Protein AF-A0A417Z1G7-F1 (afdb_monomer_lite)

Structure (mmCIF, N/CA/C/O backbone):
data_AF-A0A417Z1G7-F1
#
_entry.id   AF-A0A417Z1G7-F1
#
loop_
_atom_site.group_PDB
_atom_site.id
_atom_site.type_symbol
_atom_site.label_atom_id
_atom_site.label_alt_id
_atom_site.label_comp_id
_atom_site.label_asym_id
_atom_site.label_entity_id
_atom_site.label_seq_id
_atom_site.pdbx_PDB_ins_code
_atom_site.Cartn_x
_atom_site.Cartn_y
_atom_site.Cartn_z
_atom_site.occupancy
_atom_site.B_iso_or_equiv
_atom_site.auth_seq_id
_atom_site.auth_comp_id
_atom_site.auth_asym_id
_atom_site.auth_atom_id
_atom_site.pdbx_PDB_model_num
ATOM 1 N N . MET A 1 1 ? -14.493 1.143 36.532 1.00 61.00 1 MET A N 1
ATOM 2 C CA . MET A 1 1 ? -15.536 1.863 35.786 1.00 61.00 1 MET A CA 1
ATOM 3 C C . MET A 1 1 ? -16.622 2.374 36.731 1.00 61.00 1 MET A C 1
ATOM 5 O O . MET A 1 1 ? -17.738 1.876 36.711 1.00 61.00 1 MET A O 1
ATOM 9 N N . GLU A 1 2 ? -16.304 3.362 37.573 1.00 64.94 2 GLU A N 1
ATOM 10 C CA . GLU A 1 2 ? -17.323 4.104 38.335 1.00 64.94 2 GLU A CA 1
ATOM 11 C C . GLU A 1 2 ? -17.586 5.444 37.642 1.00 64.94 2 GLU A C 1
ATOM 13 O O . GLU A 1 2 ? -16.762 6.357 37.679 1.00 64.94 2 GLU A O 1
ATOM 18 N N . TYR A 1 3 ? -18.725 5.534 36.960 1.00 77.19 3 TYR A N 1
ATOM 19 C CA . TYR A 1 3 ? -19.221 6.776 36.376 1.00 77.19 3 TYR A CA 1
ATOM 20 C C . TYR A 1 3 ? -19.732 7.712 37.486 1.00 77.19 3 TYR A C 1
ATOM 22 O O . TYR A 1 3 ? -20.352 7.255 38.446 1.00 77.19 3 TYR A O 1
ATOM 30 N N . GLY A 1 4 ? -19.486 9.022 37.372 1.00 73.69 4 GLY A N 1
ATOM 31 C CA . GLY A 1 4 ? -20.009 10.037 38.298 1.00 73.69 4 GLY A CA 1
ATOM 32 C C . GLY A 1 4 ? -19.107 10.406 39.485 1.00 73.69 4 GLY A C 1
ATOM 33 O O . GLY A 1 4 ? -19.326 11.453 40.090 1.00 73.69 4 GLY A O 1
ATOM 34 N N . THR A 1 5 ? -18.071 9.620 39.803 1.00 79.69 5 THR A N 1
ATOM 35 C CA . THR A 1 5 ? -17.061 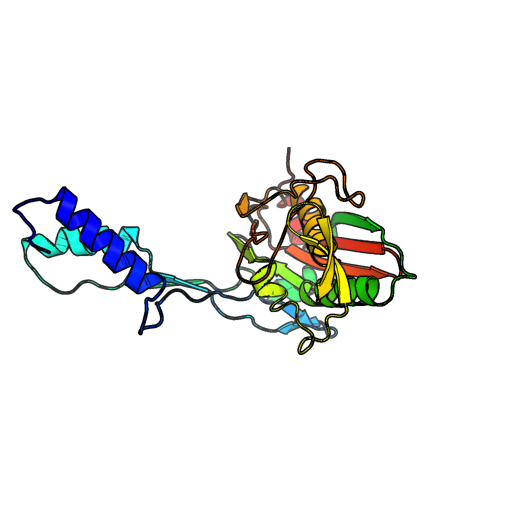9.963 40.831 1.00 79.69 5 THR A CA 1
ATOM 36 C C . THR A 1 5 ? -15.831 10.647 40.237 1.00 79.69 5 THR A C 1
ATOM 38 O O . THR A 1 5 ? -15.340 11.630 40.790 1.00 79.69 5 THR A O 1
ATOM 41 N N . ASN A 1 6 ? -15.341 10.162 39.093 1.00 87.06 6 ASN A N 1
ATOM 42 C CA . ASN A 1 6 ? -14.251 10.780 38.339 1.00 87.06 6 ASN A CA 1
ATOM 43 C C . ASN A 1 6 ? -14.435 10.531 36.834 1.00 87.06 6 ASN A C 1
ATOM 45 O O . ASN A 1 6 ? -13.943 9.544 36.285 1.00 87.06 6 ASN A O 1
ATOM 49 N N . ASN A 1 7 ? -15.148 11.439 36.167 1.00 86.81 7 ASN A N 1
ATOM 50 C CA . ASN A 1 7 ? -15.537 11.266 34.766 1.00 86.81 7 ASN A CA 1
ATOM 51 C C . ASN A 1 7 ? -14.344 11.250 33.797 1.00 86.81 7 ASN A C 1
ATOM 53 O O . ASN A 1 7 ? -14.401 10.546 32.795 1.00 86.81 7 ASN A O 1
ATOM 57 N N . GLU A 1 8 ? -13.252 11.960 34.098 1.00 89.44 8 GLU A N 1
ATOM 58 C CA . GLU A 1 8 ? -12.040 11.918 33.266 1.00 89.44 8 GLU A CA 1
ATOM 59 C C . GLU A 1 8 ? -11.357 10.549 33.329 1.00 89.44 8 GLU A C 1
ATOM 61 O O . GLU A 1 8 ? -10.941 10.003 32.307 1.00 89.44 8 GLU A O 1
ATOM 66 N N . GLN A 1 9 ? -11.237 9.982 34.533 1.00 91.56 9 GLN A N 1
ATOM 67 C CA . GLN A 1 9 ? -10.667 8.648 34.709 1.00 91.56 9 GLN A CA 1
ATOM 68 C C . GLN A 1 9 ? -11.567 7.582 34.081 1.00 91.56 9 GLN A C 1
ATOM 70 O O . GLN A 1 9 ? -11.069 6.681 33.410 1.00 91.56 9 GLN A O 1
ATOM 75 N N . TYR A 1 10 ? -12.883 7.712 34.253 1.00 92.56 10 TYR A N 1
ATOM 76 C CA . TYR A 1 10 ? -13.861 6.828 33.633 1.00 92.56 10 TYR A CA 1
ATOM 77 C C . TYR A 1 10 ? -13.750 6.848 32.104 1.00 92.56 10 TYR A C 1
ATOM 79 O O . TYR A 1 10 ? -13.622 5.791 31.493 1.00 92.56 10 TYR A O 1
ATOM 87 N N . GLN A 1 11 ? -13.698 8.031 31.484 1.00 93.38 11 GLN A N 1
ATOM 88 C CA . GLN A 1 11 ? -13.550 8.147 30.033 1.00 93.38 11 GLN A CA 1
ATOM 89 C C . GLN A 1 11 ? -12.273 7.459 29.530 1.00 93.38 11 GLN A C 1
ATOM 91 O O . GLN A 1 11 ? -12.340 6.710 28.562 1.00 93.38 11 GLN A O 1
ATOM 96 N N . LYS A 1 12 ? -11.133 7.629 30.213 1.00 94.31 12 LYS A N 1
ATOM 97 C CA . LYS A 1 12 ? -9.880 6.936 29.853 1.00 94.31 12 LYS A CA 1
ATOM 98 C C . LYS A 1 12 ? -10.000 5.413 29.932 1.00 94.31 12 LYS A C 1
ATOM 100 O O . LYS A 1 12 ? -9.399 4.705 29.126 1.00 94.31 12 LYS A O 1
ATOM 105 N N . GLU A 1 13 ? -10.755 4.897 30.902 1.00 94.56 13 GLU A N 1
ATOM 106 C CA . GLU A 1 13 ? -11.051 3.463 30.991 1.00 94.56 13 GLU A CA 1
ATOM 107 C C . GLU A 1 13 ? -11.899 2.997 29.798 1.00 94.56 13 GLU A C 1
ATOM 109 O O . GLU A 1 13 ? -11.585 1.959 29.213 1.00 94.56 13 GLU A O 1
ATOM 114 N N . ILE A 1 14 ? -12.907 3.779 29.391 1.00 95.12 14 ILE A N 1
ATOM 115 C CA . ILE A 1 14 ? -13.738 3.486 28.211 1.00 95.12 14 ILE A CA 1
ATOM 116 C C . ILE A 1 14 ? -12.928 3.568 26.916 1.00 95.12 14 ILE A C 1
ATOM 118 O O . ILE A 1 14 ? -13.063 2.691 26.072 1.00 95.12 14 ILE A O 1
ATOM 122 N N . GLU A 1 15 ? -12.054 4.561 26.760 1.00 96.25 15 GLU A N 1
ATOM 123 C CA . GLU A 1 15 ? -11.158 4.685 25.601 1.00 96.25 15 GLU A CA 1
ATOM 124 C C . GLU A 1 15 ? -10.233 3.471 25.482 1.00 96.25 15 GLU A C 1
ATOM 126 O O . GLU A 1 15 ? -10.091 2.891 24.405 1.00 96.25 15 GLU A O 1
ATOM 131 N N . LYS A 1 16 ? -9.645 3.030 26.601 1.00 94.94 16 LYS A N 1
ATOM 132 C CA . LYS A 1 16 ? -8.817 1.822 26.622 1.00 94.94 16 LYS A CA 1
ATOM 133 C C . LYS A 1 16 ? -9.631 0.586 26.234 1.00 94.94 16 LYS A C 1
ATOM 135 O O . LYS A 1 16 ? -9.186 -0.197 25.399 1.00 94.94 16 LYS A O 1
ATOM 140 N N . TRP A 1 17 ? -10.815 0.422 26.818 1.00 94.88 17 TRP A N 1
ATOM 141 C CA . TRP A 1 17 ? -11.709 -0.691 26.507 1.00 94.88 17 TRP A CA 1
ATOM 142 C C . TRP A 1 17 ? -12.153 -0.688 25.036 1.00 94.88 17 TRP A C 1
ATOM 144 O O . TRP A 1 17 ? -12.102 -1.730 24.388 1.00 94.88 17 TRP A O 1
ATOM 154 N N . ALA A 1 18 ? -12.511 0.471 24.479 1.00 95.75 18 ALA A N 1
ATOM 155 C CA . ALA A 1 18 ? -12.873 0.621 23.072 1.00 95.75 18 ALA A CA 1
ATOM 156 C C . ALA A 1 18 ? -11.699 0.251 22.153 1.00 95.75 18 ALA A C 1
ATOM 158 O O . ALA A 1 18 ? -11.891 -0.489 21.190 1.00 95.75 18 ALA A O 1
ATOM 159 N N . SER A 1 19 ? -10.476 0.676 22.492 1.00 94.94 19 SER A N 1
ATOM 160 C CA . SER A 1 19 ? -9.270 0.280 21.759 1.00 94.94 19 SER A CA 1
ATOM 161 C C . SER A 1 19 ? -9.011 -1.226 21.823 1.00 94.94 19 SER A C 1
ATOM 163 O O . SER A 1 19 ? -8.556 -1.795 20.831 1.00 94.94 19 SER A O 1
ATOM 165 N N . GLU A 1 20 ? -9.235 -1.875 22.967 1.00 94.44 20 GLU A N 1
ATOM 166 C CA . GLU A 1 20 ? -9.092 -3.330 23.106 1.00 94.44 20 GLU A CA 1
ATOM 167 C C . GLU A 1 20 ? -10.180 -4.072 22.314 1.00 94.44 20 GLU A C 1
ATOM 169 O O . GLU A 1 20 ? -9.896 -5.091 21.691 1.00 94.44 20 GLU A O 1
ATOM 174 N N . LEU A 1 21 ? -11.405 -3.539 22.263 1.00 94.75 21 LEU A N 1
ATOM 175 C CA . LEU A 1 21 ? -12.500 -4.100 21.471 1.00 94.75 21 LEU A CA 1
ATOM 176 C C . LEU A 1 21 ? -12.240 -3.957 19.962 1.00 94.75 21 LEU A C 1
ATOM 178 O O . LEU A 1 21 ? -12.483 -4.888 19.195 1.00 94.75 21 LEU A O 1
ATOM 182 N N . ALA A 1 22 ? -11.704 -2.813 19.533 1.00 94.31 22 ALA A N 1
ATOM 183 C CA . ALA A 1 22 ? -11.339 -2.565 18.143 1.00 94.31 22 ALA A CA 1
ATOM 184 C C . ALA A 1 22 ? -10.174 -3.462 17.709 1.00 94.31 22 ALA A C 1
ATOM 186 O O . ALA A 1 22 ? -10.285 -4.196 16.733 1.00 94.31 22 ALA A O 1
ATOM 187 N N . ARG A 1 23 ? -9.063 -3.459 18.456 1.00 92.69 23 ARG A N 1
ATOM 188 C CA . ARG A 1 23 ? -7.783 -4.046 18.011 1.00 92.69 23 ARG A CA 1
ATOM 189 C C . ARG A 1 23 ? -7.540 -5.467 18.515 1.00 92.69 23 ARG A C 1
ATOM 191 O O . ARG A 1 23 ? -6.673 -6.161 17.986 1.00 92.69 23 ARG A O 1
ATOM 198 N N . GLY A 1 24 ? -8.311 -5.905 19.501 1.00 90.88 24 GLY A N 1
ATOM 199 C CA . GLY A 1 24 ? -8.110 -7.158 20.213 1.00 90.88 24 GLY A CA 1
ATOM 200 C C . GLY A 1 24 ? -7.120 -7.019 21.365 1.00 90.88 24 GLY A C 1
ATOM 201 O O . GLY A 1 24 ? -6.411 -6.020 21.508 1.00 90.88 24 GLY A O 1
ATOM 202 N N . ASN A 1 25 ? -7.074 -8.056 22.192 1.00 89.12 25 ASN A N 1
ATOM 203 C CA . ASN A 1 25 ? -6.161 -8.186 23.323 1.00 89.12 25 ASN A CA 1
ATOM 204 C C . ASN A 1 25 ? -5.725 -9.653 23.496 1.00 89.12 25 ASN A C 1
ATOM 206 O O . ASN A 1 25 ? -6.044 -10.515 22.670 1.00 89.12 25 ASN A O 1
ATOM 210 N N . ASP A 1 26 ? -4.975 -9.936 24.564 1.00 78.56 26 ASP A N 1
ATOM 211 C CA . ASP A 1 26 ? -4.500 -11.281 24.896 1.00 78.56 26 ASP A CA 1
ATOM 212 C C . ASP A 1 26 ? -5.679 -12.214 25.233 1.00 78.56 26 ASP A C 1
ATOM 214 O O . ASP A 1 26 ? -6.056 -12.395 26.390 1.00 78.56 26 ASP A O 1
ATOM 218 N N . GLY A 1 27 ? -6.273 -12.816 24.202 1.00 80.25 27 GLY A N 1
ATOM 219 C CA . GLY A 1 27 ? -7.328 -13.822 24.329 1.00 80.25 27 GLY A CA 1
ATOM 220 C C . GLY A 1 27 ? -8.559 -13.585 23.459 1.00 80.25 27 GLY A C 1
ATOM 221 O O . GLY A 1 27 ? -9.344 -14.521 23.297 1.00 80.25 27 GLY A O 1
ATOM 222 N N . GLN A 1 28 ? -8.730 -12.396 22.870 1.00 85.75 28 GLN A N 1
ATOM 223 C CA . GLN A 1 28 ? -9.851 -12.112 21.970 1.00 85.75 28 GLN A CA 1
ATOM 224 C C . GLN A 1 28 ? -9.426 -11.277 20.754 1.00 85.75 28 GLN A C 1
ATOM 226 O O . GLN A 1 28 ? -8.757 -10.253 20.914 1.00 85.75 28 GLN A O 1
ATOM 231 N N . PRO A 1 29 ? -9.813 -11.689 19.530 1.00 89.62 29 PRO A N 1
ATOM 232 C CA . PRO A 1 29 ? -9.619 -10.861 18.350 1.00 89.62 29 PRO A CA 1
ATOM 233 C C . PRO A 1 29 ? -10.504 -9.614 18.433 1.00 89.62 29 PRO A C 1
ATOM 235 O O . PRO A 1 29 ? -11.633 -9.676 18.919 1.00 89.62 29 PRO A O 1
ATOM 238 N N . GLY A 1 30 ? -9.987 -8.496 17.931 1.00 92.94 30 GLY A N 1
ATOM 239 C CA . GLY A 1 30 ? -10.758 -7.266 17.797 1.00 92.94 30 GLY A CA 1
ATOM 240 C C . GLY A 1 30 ? -11.700 -7.280 16.595 1.00 92.94 30 GLY A C 1
ATOM 241 O O . GLY A 1 30 ? -11.641 -8.173 15.743 1.00 92.94 30 GLY A O 1
ATOM 242 N N . TYR A 1 31 ? -12.557 -6.264 16.519 1.00 94.00 31 TYR A N 1
ATOM 243 C CA . TYR A 1 31 ? -13.440 -6.034 15.370 1.00 94.00 31 TYR A CA 1
ATOM 244 C C . TYR A 1 31 ? -12.704 -5.522 14.131 1.00 94.00 31 TYR A C 1
ATOM 246 O O . TYR A 1 31 ? -13.164 -5.771 13.014 1.00 94.00 31 TYR A O 1
ATOM 254 N N . ASP A 1 32 ? -11.580 -4.827 14.306 1.00 93.25 32 ASP A N 1
ATOM 255 C CA . ASP A 1 32 ? -10.821 -4.264 13.201 1.00 93.25 32 ASP A CA 1
ATOM 256 C C . ASP A 1 32 ? -10.253 -5.379 12.325 1.00 93.25 32 ASP A C 1
ATOM 258 O O . ASP A 1 32 ? -9.447 -6.213 12.746 1.00 93.25 32 ASP A O 1
ATOM 262 N N . GLN A 1 33 ? -10.635 -5.357 11.054 1.00 90.81 33 GLN A N 1
ATOM 263 C CA . GLN A 1 33 ? -10.104 -6.254 10.043 1.00 90.81 33 GLN A CA 1
ATOM 264 C C . GLN A 1 33 ? -9.473 -5.438 8.930 1.00 90.81 33 GLN A C 1
ATOM 266 O O . GLN A 1 33 ? -10.100 -4.576 8.304 1.00 90.81 33 GLN A O 1
ATOM 271 N N . ARG A 1 34 ? -8.207 -5.748 8.644 1.00 86.06 34 ARG A N 1
ATOM 272 C CA . ARG A 1 34 ? -7.525 -5.202 7.474 1.00 86.06 34 ARG A CA 1
ATOM 273 C C . ARG A 1 34 ? -8.210 -5.732 6.217 1.00 86.06 34 ARG A C 1
ATOM 275 O O . ARG A 1 34 ? -8.238 -6.941 5.989 1.00 86.06 34 ARG A O 1
ATOM 282 N N . GLY A 1 35 ? -8.730 -4.817 5.408 1.00 89.69 35 GLY A N 1
ATOM 283 C CA . GLY A 1 35 ? -9.225 -5.134 4.075 1.00 89.69 35 GLY A CA 1
ATOM 284 C C . GLY A 1 35 ? -8.085 -5.289 3.072 1.00 89.69 35 GLY A C 1
ATOM 285 O O . GLY A 1 35 ? -6.966 -4.837 3.306 1.00 89.69 35 GLY A O 1
ATOM 286 N N . SER A 1 36 ? -8.377 -5.897 1.930 1.00 94.19 36 SER A N 1
ATOM 287 C CA . SER A 1 36 ? -7.503 -5.888 0.758 1.00 94.19 36 SER A CA 1
ATOM 288 C C . SER A 1 36 ? -8.270 -5.299 -0.415 1.00 94.19 36 SER A C 1
ATOM 290 O O . SER A 1 36 ? -9.464 -5.548 -0.548 1.00 94.19 36 SER A O 1
ATOM 292 N N . LEU A 1 37 ? -7.595 -4.532 -1.265 1.00 97.50 37 LEU A N 1
ATOM 293 C CA . LEU A 1 37 ? -8.236 -3.894 -2.410 1.00 97.50 37 LEU A CA 1
ATOM 294 C C . LEU A 1 37 ? -8.490 -4.884 -3.553 1.00 97.50 37 LEU A C 1
ATOM 296 O O . LEU A 1 37 ? -7.799 -5.902 -3.677 1.00 97.50 37 LEU A O 1
ATOM 300 N N . ASP A 1 38 ? -9.467 -4.555 -4.392 1.00 98.12 38 ASP A N 1
ATOM 301 C CA . ASP A 1 38 ? -9.760 -5.277 -5.626 1.00 98.12 38 ASP A CA 1
ATOM 302 C C . ASP A 1 38 ? -8.588 -5.196 -6.616 1.00 98.12 38 ASP A C 1
ATOM 304 O O . ASP A 1 38 ? -7.803 -4.241 -6.644 1.00 98.12 38 ASP A O 1
ATOM 308 N N . ARG A 1 39 ? -8.461 -6.219 -7.463 1.00 97.19 39 ARG A N 1
ATOM 309 C CA . ARG A 1 39 ? -7.388 -6.321 -8.460 1.00 97.19 39 ARG A CA 1
ATOM 310 C C . ARG A 1 39 ? -7.914 -6.773 -9.809 1.00 97.19 39 ARG A C 1
ATOM 312 O O . ARG A 1 39 ? -8.988 -7.355 -9.894 1.00 97.19 39 ARG A O 1
ATOM 319 N N . ILE A 1 40 ? -7.122 -6.563 -10.854 1.00 96.81 40 ILE A N 1
ATOM 320 C CA . ILE A 1 40 ? -7.420 -7.048 -12.206 1.00 96.81 40 ILE A CA 1
ATOM 321 C C . ILE A 1 40 ? -6.454 -8.179 -12.569 1.00 96.81 40 ILE A C 1
ATOM 323 O O . ILE A 1 40 ? -5.230 -8.007 -12.544 1.00 96.81 40 ILE A O 1
ATOM 327 N N . ASP A 1 41 ? -6.999 -9.344 -12.914 1.00 94.25 41 ASP A N 1
ATOM 328 C CA . ASP A 1 41 ? -6.212 -10.490 -13.366 1.00 94.25 41 ASP A CA 1
ATOM 329 C C . ASP A 1 41 ? -5.636 -10.283 -14.785 1.00 94.25 41 ASP A C 1
ATOM 331 O O . ASP A 1 41 ? -5.886 -9.285 -15.463 1.00 94.25 41 ASP A O 1
ATOM 335 N N . ALA A 1 42 ? -4.841 -11.239 -15.271 1.00 89.62 42 ALA A N 1
ATOM 336 C CA . ALA A 1 42 ? -4.235 -11.150 -16.604 1.00 89.62 42 ALA A CA 1
ATOM 337 C C . ALA A 1 42 ? -5.251 -11.175 -17.767 1.00 89.62 42 ALA A C 1
ATOM 339 O O . ALA A 1 42 ? -4.897 -10.818 -18.889 1.00 89.62 42 ALA A O 1
ATOM 340 N N . LYS A 1 43 ? -6.490 -11.614 -17.518 1.00 90.31 43 LYS A N 1
ATOM 341 C CA . LYS A 1 43 ? -7.587 -11.685 -18.492 1.00 90.31 43 LYS A CA 1
ATOM 342 C C . LYS A 1 43 ? -8.514 -10.466 -18.417 1.00 90.31 43 LYS A C 1
ATOM 344 O O . LYS A 1 43 ? -9.426 -10.373 -19.230 1.00 90.31 43 LYS A O 1
ATOM 349 N N . GLY A 1 44 ? -8.280 -9.545 -17.481 1.00 90.50 44 GLY A N 1
ATOM 350 C CA . GLY A 1 44 ? -9.128 -8.376 -17.263 1.00 90.50 44 GLY A CA 1
ATOM 351 C C . GLY A 1 44 ? -10.275 -8.600 -16.273 1.00 90.50 44 GLY A C 1
ATOM 352 O O . GLY A 1 44 ? -11.101 -7.706 -16.117 1.00 90.50 44 GLY A O 1
ATOM 353 N N . ASN A 1 45 ? -10.347 -9.752 -15.598 1.00 94.75 45 ASN A N 1
ATOM 354 C CA . ASN A 1 45 ? -11.392 -10.008 -14.607 1.00 94.75 45 ASN A CA 1
ATOM 355 C C . ASN A 1 45 ? -11.054 -9.347 -13.270 1.00 94.75 45 ASN A C 1
ATOM 357 O O . ASN A 1 45 ? -9.895 -9.339 -12.843 1.00 94.75 45 ASN A O 1
ATOM 361 N N . ILE A 1 46 ? -12.087 -8.870 -12.577 1.00 96.81 46 ILE A N 1
ATOM 362 C CA . ILE A 1 46 ? -11.967 -8.353 -11.215 1.00 96.81 46 ILE A CA 1
ATOM 363 C C . ILE A 1 46 ? -11.784 -9.530 -10.250 1.00 96.81 46 ILE A C 1
ATOM 365 O O . ILE A 1 46 ? -12.633 -10.416 -10.154 1.00 96.81 46 ILE A O 1
ATOM 369 N N . ILE A 1 47 ? -10.688 -9.509 -9.500 1.00 96.56 47 ILE A N 1
ATOM 370 C CA . ILE A 1 47 ? -10.472 -10.331 -8.313 1.00 96.56 47 ILE A CA 1
ATOM 371 C C . ILE A 1 47 ? -10.869 -9.478 -7.112 1.00 96.56 47 ILE A C 1
ATOM 373 O O . ILE A 1 47 ? -10.201 -8.485 -6.812 1.00 96.56 47 ILE A O 1
ATOM 377 N N . LYS A 1 48 ? -11.953 -9.870 -6.437 1.00 96.50 48 LYS A N 1
ATOM 378 C CA . LYS A 1 48 ? -12.438 -9.168 -5.249 1.00 96.50 48 LYS A CA 1
ATOM 379 C C . LYS A 1 48 ? -11.470 -9.312 -4.080 1.00 96.50 48 LYS A C 1
ATOM 381 O O . LYS A 1 48 ? -10.988 -10.408 -3.784 1.00 96.50 48 LYS A O 1
ATOM 386 N N . GLY A 1 49 ? -11.191 -8.187 -3.438 1.00 94.88 49 GLY A N 1
ATOM 387 C CA . GLY A 1 49 ? -10.470 -8.126 -2.184 1.00 94.88 49 GLY A CA 1
ATOM 388 C C . GLY A 1 49 ? -11.368 -8.431 -0.984 1.00 94.88 49 GLY A C 1
ATOM 389 O O . GLY A 1 49 ? -12.489 -8.923 -1.120 1.00 94.88 49 GLY A O 1
ATOM 390 N N . LYS A 1 50 ? -10.854 -8.165 0.217 1.00 94.56 50 LYS A N 1
ATOM 391 C CA . LYS A 1 50 ? -11.596 -8.293 1.472 1.00 94.56 50 LYS A CA 1
ATOM 392 C C . LYS A 1 50 ? -12.049 -6.912 1.935 1.00 94.56 50 LYS A C 1
ATOM 394 O O . LYS A 1 50 ? -11.210 -6.010 1.963 1.00 94.56 50 LYS A O 1
ATOM 399 N N . PRO A 1 51 ? -13.309 -6.740 2.356 1.00 92.88 51 PRO A N 1
ATOM 400 C CA . PRO A 1 51 ? -13.739 -5.496 2.973 1.00 92.88 51 PRO A CA 1
ATOM 401 C C . PRO A 1 51 ? -12.883 -5.160 4.198 1.00 92.88 51 PRO A C 1
ATOM 403 O O . PRO A 1 51 ? -12.471 -6.047 4.948 1.00 92.88 51 PRO A O 1
ATOM 406 N N . ARG A 1 52 ? -12.610 -3.872 4.402 1.00 92.44 52 ARG A N 1
ATOM 407 C CA . ARG A 1 52 ? -12.029 -3.368 5.648 1.00 92.44 52 ARG A CA 1
ATOM 408 C C . ARG A 1 52 ? -13.152 -3.209 6.664 1.00 92.44 52 ARG A C 1
ATOM 410 O O . ARG A 1 52 ? -14.170 -2.613 6.329 1.00 92.44 52 ARG A O 1
ATOM 417 N N . ILE A 1 53 ? -12.950 -3.699 7.881 1.00 93.44 53 ILE A N 1
ATOM 418 C CA . ILE A 1 53 ? -13.891 -3.525 8.993 1.00 93.44 53 ILE A CA 1
ATOM 419 C C . ILE A 1 53 ? -13.197 -2.681 10.053 1.00 93.44 53 ILE A C 1
ATOM 421 O O . ILE A 1 53 ? -12.054 -2.983 10.389 1.00 93.44 53 ILE A O 1
ATOM 425 N N . ILE A 1 54 ? -13.850 -1.622 10.527 1.00 94.06 54 ILE A N 1
ATOM 426 C CA . ILE A 1 54 ? -13.332 -0.742 11.582 1.00 94.06 54 ILE A CA 1
ATOM 427 C C . ILE A 1 54 ? -14.418 -0.481 12.611 1.00 94.06 54 ILE A C 1
ATOM 429 O O . ILE A 1 54 ? -15.544 -0.142 12.248 1.00 94.06 54 ILE A O 1
ATOM 433 N N . LEU A 1 55 ? -14.065 -0.620 13.884 1.00 95.62 55 LEU A N 1
ATOM 434 C CA . LEU A 1 55 ? -14.854 -0.106 14.993 1.00 95.62 55 LEU A CA 1
ATOM 435 C C . LEU A 1 55 ? -14.432 1.344 15.268 1.00 95.62 55 LEU A C 1
ATOM 437 O O . LEU A 1 55 ? -13.292 1.589 15.658 1.00 95.62 55 LEU A O 1
ATOM 441 N N . GLU A 1 56 ? -15.334 2.309 15.089 1.00 96.50 56 GLU A N 1
ATOM 442 C CA . GLU A 1 56 ? -15.025 3.720 15.356 1.00 96.50 56 GLU A CA 1
ATOM 443 C C . GLU A 1 56 ? -14.974 3.987 16.865 1.00 96.50 56 GLU A C 1
ATOM 445 O O . GLU A 1 56 ? -15.981 4.263 17.522 1.00 96.50 56 GLU A O 1
ATOM 450 N N . GLU A 1 57 ? -13.765 3.890 17.424 1.00 96.31 57 GLU A N 1
ATOM 451 C CA . GLU A 1 57 ? -13.494 3.987 18.862 1.00 96.31 57 GLU A CA 1
ATOM 452 C C . GLU A 1 57 ? -14.079 5.268 19.477 1.00 96.31 57 GLU A C 1
ATOM 454 O O . GLU A 1 57 ? -14.704 5.215 20.533 1.00 96.31 57 GLU A O 1
ATOM 459 N N . ALA A 1 58 ? -13.938 6.416 18.806 1.00 95.50 58 ALA A N 1
ATOM 460 C CA . ALA A 1 58 ? -14.433 7.696 19.315 1.00 95.50 58 ALA A CA 1
ATOM 461 C C . ALA A 1 58 ? -15.971 7.755 19.380 1.00 95.50 58 ALA A C 1
ATOM 463 O O . ALA A 1 58 ? -16.528 8.260 20.358 1.00 95.50 58 ALA A O 1
ATOM 464 N N . GLU A 1 59 ? -16.661 7.212 18.372 1.00 97.06 59 GLU A N 1
ATOM 465 C CA . GLU A 1 59 ? -18.127 7.115 18.364 1.00 97.06 59 GLU A CA 1
ATOM 466 C C . GLU A 1 59 ? -18.621 6.152 19.445 1.00 97.06 59 GLU A C 1
ATOM 468 O O . GLU A 1 59 ? -19.622 6.425 20.116 1.00 97.06 59 GLU A O 1
ATOM 473 N N . LEU A 1 60 ? -17.893 5.053 19.661 1.00 97.12 60 LEU A N 1
ATOM 474 C CA . LEU A 1 60 ? -18.211 4.085 20.703 1.00 97.12 60 LEU A CA 1
ATOM 475 C C . LEU A 1 60 ? -18.048 4.709 22.090 1.00 97.12 60 LEU A C 1
ATOM 477 O O . LEU A 1 60 ? -18.962 4.615 22.907 1.00 97.12 60 LEU A O 1
ATOM 481 N N . VAL A 1 61 ? -16.924 5.385 22.342 1.00 96.19 61 VAL A N 1
ATOM 482 C CA . VAL A 1 61 ? -16.667 6.094 23.604 1.00 96.19 61 VAL A CA 1
ATOM 483 C C . VAL A 1 61 ? -17.777 7.104 23.868 1.00 96.19 61 VAL A C 1
ATOM 485 O O . VAL A 1 61 ? -18.376 7.074 24.939 1.00 96.19 61 VAL A O 1
ATOM 488 N N . ALA A 1 62 ? -18.115 7.950 22.892 1.00 95.19 62 ALA A N 1
ATOM 489 C CA . ALA A 1 62 ? -19.183 8.936 23.046 1.00 95.19 62 ALA A CA 1
ATOM 490 C C . ALA A 1 62 ? -20.537 8.279 23.363 1.00 95.19 62 ALA A C 1
ATOM 492 O O . ALA A 1 62 ? -21.253 8.727 24.261 1.00 95.19 62 ALA A O 1
ATOM 493 N N . SER A 1 63 ? -20.870 7.187 22.670 1.00 95.56 63 SER A N 1
ATOM 494 C CA . SER A 1 63 ? -22.123 6.455 22.879 1.00 95.56 63 SER A CA 1
ATOM 495 C C . SER A 1 63 ? -22.197 5.829 24.274 1.00 95.56 63 SER A C 1
ATOM 497 O O . SER A 1 63 ? -23.225 5.937 24.942 1.00 95.56 63 SER A O 1
ATOM 499 N N . VAL A 1 64 ? -21.098 5.241 24.756 1.00 95.12 64 VAL A N 1
ATOM 500 C CA . VAL A 1 64 ? -21.013 4.677 26.111 1.00 95.12 64 VAL A CA 1
ATOM 501 C C . VAL A 1 64 ? -21.090 5.767 27.172 1.00 95.12 64 VAL A C 1
ATOM 503 O O . VAL A 1 64 ? -21.849 5.626 28.128 1.00 95.12 64 VAL A O 1
ATOM 506 N N . MET A 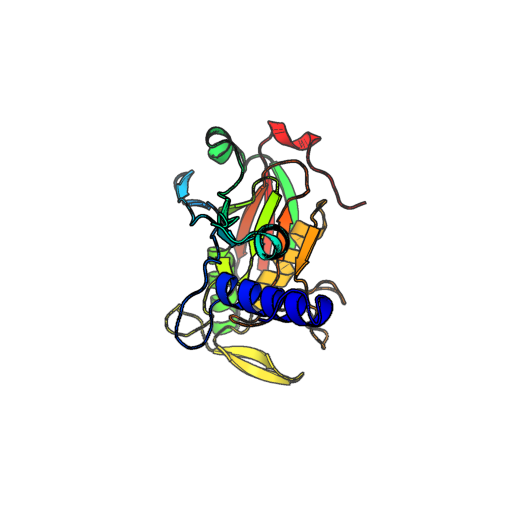1 65 ? -20.365 6.874 27.003 1.00 93.00 65 MET A N 1
ATOM 507 C CA . MET A 1 65 ? -20.410 7.999 27.942 1.00 93.00 65 MET A CA 1
ATOM 508 C C . MET A 1 65 ? -21.832 8.557 28.084 1.00 93.00 65 MET A C 1
ATOM 510 O O . MET A 1 65 ? -22.277 8.806 29.202 1.00 93.00 65 MET A O 1
ATOM 514 N N . ASN A 1 66 ? -22.571 8.675 26.976 1.00 92.50 66 ASN A N 1
ATOM 515 C CA . ASN A 1 66 ? -23.966 9.121 26.988 1.00 92.50 66 ASN A CA 1
ATOM 516 C C . ASN A 1 66 ? -24.892 8.122 27.699 1.00 92.50 66 ASN A C 1
ATOM 518 O O . ASN A 1 66 ? -25.724 8.528 28.508 1.00 92.50 66 ASN A O 1
ATOM 522 N N . ALA A 1 67 ? -24.731 6.821 27.442 1.00 94.00 67 ALA A N 1
ATOM 523 C CA . ALA A 1 67 ? -25.538 5.778 28.077 1.00 94.00 67 ALA A CA 1
ATOM 524 C C . ALA A 1 67 ? -25.207 5.576 29.568 1.00 94.00 67 ALA A C 1
ATOM 526 O O . ALA A 1 67 ? -26.042 5.094 30.325 1.00 94.00 67 ALA A O 1
ATOM 527 N N . SER A 1 68 ? -24.014 5.965 30.027 1.00 91.81 68 SER A N 1
ATOM 528 C CA . SER A 1 68 ? -23.542 5.713 31.400 1.00 91.81 68 SER A CA 1
ATOM 529 C C . SER A 1 68 ? -24.371 6.405 32.488 1.00 91.81 68 SER A C 1
ATOM 531 O O . SER A 1 68 ? -24.361 5.961 33.635 1.00 91.81 68 SER A O 1
ATOM 533 N N . ALA A 1 69 ? -25.099 7.472 32.144 1.00 86.50 69 ALA A N 1
ATOM 534 C CA . ALA A 1 69 ? -25.958 8.193 33.081 1.00 86.50 69 ALA A CA 1
ATOM 535 C C . ALA A 1 69 ? -27.255 7.441 33.427 1.00 86.50 69 ALA A C 1
ATOM 537 O O . ALA A 1 69 ? -27.710 7.507 34.568 1.00 86.50 69 ALA A O 1
ATOM 538 N N . GLU A 1 70 ? -27.840 6.738 32.458 1.00 90.00 70 GLU A N 1
ATOM 539 C CA . GLU A 1 70 ? -29.166 6.108 32.582 1.00 90.00 70 GLU A CA 1
ATOM 540 C C . GLU A 1 70 ? -29.109 4.575 32.447 1.00 90.00 70 GLU A C 1
ATOM 542 O O . GLU A 1 70 ? -30.072 3.878 32.766 1.00 90.00 70 GLU A O 1
ATOM 547 N N . GLY A 1 71 ? -27.959 4.039 32.030 1.00 88.00 71 GLY A N 1
ATOM 548 C CA . GLY A 1 71 ? -27.807 2.661 31.582 1.00 88.00 71 GLY A CA 1
ATOM 549 C C . GLY A 1 71 ? -28.454 2.422 30.212 1.00 88.00 71 GLY A C 1
ATOM 550 O O . GLY A 1 71 ? -29.081 3.305 29.631 1.00 88.00 71 GLY A O 1
ATOM 551 N N . GLY A 1 72 ? -28.301 1.207 29.684 1.00 90.44 72 GLY A N 1
ATOM 552 C CA . GLY A 1 72 ? -28.937 0.781 28.434 1.00 90.44 72 GLY A CA 1
ATOM 553 C C . GLY A 1 72 ? -27.990 0.069 27.474 1.00 90.44 72 GLY A C 1
ATOM 554 O O . GLY A 1 72 ? -26.852 -0.251 27.820 1.00 90.44 72 GLY A O 1
ATOM 555 N N . ASP A 1 73 ? -28.489 -0.171 26.262 1.00 93.94 73 ASP A N 1
ATOM 556 C CA . ASP A 1 73 ? -27.750 -0.829 25.188 1.00 93.94 73 ASP A CA 1
ATOM 557 C C . ASP A 1 73 ? -27.036 0.200 24.301 1.00 93.94 73 ASP A C 1
ATOM 559 O O . ASP A 1 73 ? -27.608 1.224 23.921 1.00 93.94 73 ASP A O 1
ATOM 563 N N . VAL A 1 74 ? -25.791 -0.099 23.923 1.00 94.81 74 VAL A N 1
ATOM 564 C CA . VAL A 1 74 ? -25.000 0.700 22.978 1.00 94.81 74 VAL A CA 1
ATOM 565 C C . VAL A 1 74 ? -24.783 -0.108 21.704 1.00 94.81 74 VAL A C 1
ATOM 567 O O . VAL A 1 74 ? -24.261 -1.222 21.742 1.00 94.81 74 VAL A O 1
ATOM 570 N N . VAL A 1 75 ? -25.172 0.461 20.563 1.00 95.25 75 VAL A N 1
ATOM 571 C CA . VAL A 1 75 ? -24.883 -0.122 19.248 1.00 95.25 75 VAL A CA 1
ATOM 572 C C . VAL A 1 75 ? -23.409 0.103 18.926 1.00 95.25 75 VAL A C 1
ATOM 574 O O . VAL A 1 75 ? -22.916 1.224 19.033 1.00 95.25 75 VAL A O 1
ATOM 577 N N . LEU A 1 76 ? -22.706 -0.953 18.515 1.00 95.69 76 LEU A N 1
ATOM 578 C CA . LEU A 1 76 ? -21.308 -0.841 18.109 1.00 95.69 76 LEU A CA 1
ATOM 579 C C . LEU A 1 76 ? -21.204 -0.124 16.749 1.00 95.69 76 LEU A C 1
ATOM 581 O O . LEU A 1 76 ? -21.784 -0.614 15.775 1.00 95.69 76 LEU A O 1
ATOM 585 N N . PRO A 1 77 ? -20.451 0.987 16.648 1.00 96.44 77 PRO A N 1
ATOM 586 C CA . PRO A 1 77 ? -20.250 1.714 15.397 1.00 96.44 77 PRO A CA 1
ATOM 587 C C . PRO A 1 77 ? -19.202 1.001 14.529 1.00 96.44 77 PRO A C 1
ATOM 589 O O . PRO A 1 77 ? -18.045 1.410 14.436 1.00 96.44 77 PRO A O 1
ATOM 592 N N . VAL A 1 78 ? -19.599 -0.130 13.941 1.00 95.75 78 VAL A N 1
ATOM 593 C CA . VAL A 1 78 ? -18.752 -0.939 13.057 1.00 95.75 78 VAL A CA 1
ATOM 594 C C . VAL A 1 78 ? -19.043 -0.593 11.603 1.00 95.75 78 VAL A C 1
ATOM 596 O O . VAL A 1 78 ? -20.158 -0.784 11.115 1.00 95.75 78 VAL A O 1
ATOM 599 N N . TYR A 1 79 ? -18.016 -0.148 10.887 1.00 93.94 79 TYR A N 1
ATOM 600 C CA . TYR A 1 79 ? -18.097 0.238 9.486 1.00 93.94 79 TYR A CA 1
ATOM 601 C C . TYR A 1 79 ? -17.365 -0.761 8.603 1.00 93.94 79 TYR A C 1
ATOM 603 O O . TYR A 1 79 ? -16.246 -1.177 8.897 1.00 93.94 79 TYR A O 1
ATOM 611 N N . THR A 1 80 ? -18.003 -1.121 7.491 1.00 93.44 80 THR A N 1
ATOM 612 C CA . THR A 1 80 ? -17.414 -1.964 6.449 1.00 93.44 80 THR A CA 1
ATOM 613 C C . THR A 1 80 ? -17.156 -1.119 5.208 1.00 93.44 80 THR A C 1
ATOM 615 O O . THR A 1 80 ? -18.049 -0.419 4.737 1.00 93.44 80 THR A O 1
ATOM 618 N N . THR A 1 81 ? -15.936 -1.160 4.679 1.00 91.06 81 THR A N 1
ATOM 619 C CA . THR A 1 81 ? -15.532 -0.406 3.486 1.00 91.06 81 THR A CA 1
ATOM 620 C C . THR A 1 81 ? -14.963 -1.352 2.436 1.00 91.06 81 THR A C 1
ATOM 622 O O . THR A 1 81 ? -13.972 -2.043 2.678 1.00 91.06 81 THR A O 1
ATOM 625 N N . GLU A 1 82 ? -15.591 -1.372 1.264 1.00 93.31 82 GLU A N 1
ATOM 626 C CA . GLU A 1 82 ? -15.099 -2.061 0.067 1.00 93.31 82 GLU A CA 1
ATOM 627 C C . GLU A 1 82 ? -14.319 -1.096 -0.837 1.00 93.31 82 GLU A C 1
ATOM 629 O O . GLU A 1 82 ? -14.298 0.109 -0.593 1.00 93.31 82 GLU A O 1
ATOM 634 N N . SER A 1 83 ? -13.669 -1.622 -1.880 1.00 94.50 83 SER A N 1
ATOM 635 C CA . SER A 1 83 ? -12.965 -0.785 -2.861 1.00 94.50 83 SER A CA 1
ATOM 636 C C . SER A 1 83 ? -13.945 0.131 -3.602 1.00 94.50 83 SER A C 1
ATOM 638 O O . SER A 1 83 ? -14.896 -0.348 -4.217 1.00 94.50 83 SER A O 1
ATOM 640 N N . ASN A 1 84 ? -13.707 1.441 -3.565 1.00 94.69 84 ASN A N 1
ATOM 641 C CA . ASN A 1 84 ? -14.670 2.448 -4.008 1.00 94.69 84 ASN A CA 1
ATOM 642 C C . ASN A 1 84 ? -14.474 2.886 -5.472 1.00 94.69 84 ASN A C 1
ATOM 644 O O . ASN A 1 84 ? -13.829 3.902 -5.770 1.00 94.69 84 ASN A O 1
ATOM 648 N N . TYR A 1 85 ? -15.031 2.109 -6.400 1.00 95.94 85 TYR A N 1
ATOM 649 C CA . TYR A 1 85 ? -15.055 2.394 -7.836 1.00 95.94 85 TYR A CA 1
ATOM 650 C C . TYR A 1 85 ? -16.285 1.747 -8.494 1.00 95.94 85 TYR A C 1
ATOM 652 O O . TYR A 1 85 ? -16.803 0.749 -7.996 1.00 95.94 85 TYR A O 1
ATOM 660 N N . GLU A 1 86 ? -16.726 2.280 -9.634 1.00 95.06 86 GLU A N 1
ATOM 661 C CA . GLU A 1 86 ? -17.791 1.655 -10.429 1.00 95.06 86 GLU A CA 1
ATOM 662 C C . GLU A 1 86 ? -17.245 0.411 -11.141 1.00 95.06 86 GLU A C 1
ATOM 664 O O . GLU A 1 86 ? -16.202 0.475 -11.799 1.00 95.06 86 GLU A O 1
ATOM 669 N N . ALA A 1 87 ? -17.930 -0.728 -11.034 1.00 92.38 87 ALA A N 1
ATOM 670 C CA . ALA A 1 87 ? -17.425 -2.004 -11.547 1.00 92.38 87 ALA A CA 1
ATOM 671 C C . ALA A 1 87 ? -17.149 -1.969 -13.062 1.00 92.38 87 ALA A C 1
ATOM 673 O O . ALA A 1 87 ? -16.185 -2.578 -13.534 1.00 92.38 87 ALA A O 1
ATOM 674 N N . GLU A 1 88 ? -17.950 -1.214 -13.815 1.00 93.19 88 GLU A N 1
ATOM 675 C CA . GLU A 1 88 ? -17.807 -1.024 -15.259 1.00 93.19 88 GLU A CA 1
ATOM 676 C C . GLU A 1 88 ? -16.491 -0.323 -15.620 1.00 93.19 88 GLU A C 1
ATOM 678 O O . GLU A 1 88 ? -15.955 -0.537 -16.707 1.00 93.19 88 GLU A O 1
ATOM 683 N N . ASP A 1 89 ? -15.920 0.469 -14.707 1.00 94.31 89 ASP A N 1
ATOM 684 C CA . ASP A 1 89 ? -14.686 1.209 -14.963 1.00 94.31 89 ASP A CA 1
ATOM 685 C C . ASP A 1 89 ? -13.435 0.358 -14.890 1.00 94.31 89 ASP A C 1
ATOM 687 O O . ASP A 1 89 ? -12.421 0.749 -15.472 1.00 94.31 89 ASP A O 1
ATOM 691 N N . ALA A 1 90 ? -13.483 -0.802 -14.230 1.00 94.62 90 ALA A N 1
ATOM 692 C CA . ALA A 1 90 ? -12.315 -1.662 -14.055 1.00 94.62 90 ALA A CA 1
ATOM 693 C C . ALA A 1 90 ? -11.618 -1.969 -15.390 1.00 94.62 90 ALA A C 1
ATOM 695 O O . ALA A 1 90 ? -10.394 -1.873 -15.484 1.00 94.62 90 ALA A O 1
ATOM 696 N N . ALA A 1 91 ? -12.393 -2.246 -16.445 1.00 94.50 91 ALA A N 1
ATOM 697 C CA . ALA A 1 91 ? -11.873 -2.519 -17.786 1.00 94.50 91 ALA A CA 1
ATOM 698 C C . ALA A 1 91 ? -11.150 -1.313 -18.421 1.00 94.50 91 ALA A C 1
ATOM 700 O O . ALA A 1 91 ? -10.289 -1.485 -19.284 1.00 94.50 91 ALA A O 1
ATOM 701 N N . HIS A 1 92 ? -11.465 -0.099 -17.968 1.00 96.69 92 HIS A N 1
ATOM 702 C CA . HIS A 1 92 ? -10.982 1.161 -18.522 1.00 96.69 92 HIS A CA 1
ATOM 703 C C . HIS A 1 92 ? -9.848 1.790 -17.704 1.00 96.69 92 HIS A C 1
ATOM 705 O O . HIS A 1 92 ? -9.090 2.594 -18.243 1.00 96.69 92 HIS A O 1
ATOM 711 N N . LEU A 1 93 ? -9.645 1.414 -16.432 1.00 96.19 93 LEU A N 1
ATOM 712 C CA . LEU A 1 93 ? -8.621 2.025 -15.561 1.00 96.19 93 LEU A CA 1
ATOM 713 C C . LEU A 1 93 ? -7.179 1.926 -16.100 1.00 96.19 93 LEU A C 1
ATOM 715 O O . LEU A 1 93 ? -6.291 2.640 -15.639 1.00 96.19 93 LEU A O 1
ATOM 719 N N . GLY A 1 94 ? -6.928 1.064 -17.086 1.00 95.69 94 GLY A N 1
ATOM 720 C CA . GLY A 1 94 ? -5.639 0.933 -17.764 1.00 95.69 94 GLY A CA 1
ATOM 721 C C . GLY A 1 94 ? -5.401 1.889 -18.942 1.00 95.69 94 GLY A C 1
ATOM 722 O O . GLY A 1 94 ? -4.311 1.856 -19.511 1.00 95.69 94 GLY A O 1
ATOM 723 N N . GLU A 1 95 ? -6.353 2.727 -19.344 1.00 97.25 95 GLU A N 1
ATOM 724 C CA . GLU A 1 95 ? -6.265 3.491 -20.600 1.00 97.25 95 GLU A CA 1
ATOM 725 C C . GLU A 1 95 ? -5.233 4.626 -20.559 1.00 97.25 95 GLU A C 1
ATOM 727 O O . GLU A 1 95 ? -4.362 4.709 -21.428 1.00 97.25 95 GLU A O 1
ATOM 732 N N . VAL A 1 96 ? -5.277 5.477 -19.532 1.00 97.94 96 VAL A N 1
ATOM 733 C CA . VAL A 1 96 ? -4.465 6.698 -19.451 1.00 97.94 96 VAL A CA 1
ATOM 734 C C . VAL A 1 96 ? -3.390 6.562 -18.384 1.00 97.94 96 VAL A C 1
ATOM 736 O O . VAL A 1 96 ? -3.694 6.351 -17.216 1.00 97.94 96 VAL A O 1
ATOM 739 N N . LEU A 1 97 ? -2.126 6.753 -18.768 1.00 98.06 97 LEU A N 1
ATOM 740 C CA . LEU A 1 97 ? -1.025 6.922 -17.821 1.00 98.06 97 LEU A CA 1
ATOM 741 C C . LEU A 1 97 ? -1.104 8.315 -17.191 1.00 98.06 97 LEU A C 1
ATOM 743 O O . LEU A 1 97 ? -1.025 9.314 -17.906 1.00 98.06 97 LEU A O 1
ATOM 747 N N . VAL A 1 98 ? -1.226 8.387 -15.865 1.00 97.44 98 VAL A N 1
ATOM 748 C CA . VAL A 1 98 ? -1.255 9.670 -15.150 1.00 97.44 98 VAL A CA 1
ATOM 749 C C . VAL A 1 98 ? 0.061 9.972 -14.458 1.00 97.44 98 VAL A C 1
ATOM 751 O O . VAL A 1 98 ? 0.481 11.124 -14.469 1.00 97.44 98 VAL A O 1
ATOM 754 N N . ALA A 1 99 ? 0.732 8.985 -13.879 1.00 98.06 99 ALA A N 1
ATOM 755 C CA . ALA A 1 99 ? 2.028 9.170 -13.236 1.00 98.06 99 ALA A CA 1
ATOM 756 C C . ALA A 1 99 ? 2.876 7.914 -13.400 1.00 98.06 99 ALA A C 1
ATOM 758 O O . ALA A 1 99 ? 2.347 6.817 -13.568 1.00 98.06 99 ALA A O 1
ATOM 759 N N . SER A 1 100 ? 4.194 8.066 -13.347 1.00 98.62 100 SER A N 1
ATOM 760 C CA . SER A 1 100 ? 5.089 6.914 -13.329 1.00 98.62 100 SER A CA 1
ATOM 761 C C . SER A 1 100 ? 6.384 7.233 -12.613 1.00 98.62 100 SER A C 1
ATOM 763 O O . SER A 1 100 ? 6.811 8.389 -12.566 1.00 98.62 100 SER A O 1
ATOM 765 N N . TYR A 1 101 ? 7.024 6.205 -12.076 1.00 98.75 101 TYR A N 1
ATOM 766 C CA . TYR A 1 101 ? 8.375 6.319 -11.557 1.00 98.75 101 TYR A CA 1
ATOM 767 C C . TYR A 1 101 ? 9.145 5.024 -11.779 1.00 98.75 101 TYR A C 1
ATOM 769 O O . TYR A 1 101 ? 8.577 3.936 -11.685 1.00 98.75 101 TYR A O 1
ATOM 777 N N . THR A 1 102 ? 10.438 5.146 -12.077 1.00 98.75 102 THR A N 1
ATOM 778 C CA . THR A 1 102 ? 11.322 4.006 -12.332 1.00 98.75 102 THR A CA 1
ATOM 779 C C . THR A 1 102 ? 12.504 4.033 -11.378 1.00 98.75 102 THR A C 1
ATOM 781 O O . THR A 1 102 ? 13.144 5.069 -11.208 1.00 98.75 102 THR A O 1
ATOM 784 N N . THR A 1 103 ? 12.819 2.885 -10.784 1.00 98.50 103 THR A N 1
ATOM 785 C CA . THR A 1 103 ? 14.081 2.662 -10.070 1.00 98.50 103 THR A CA 1
ATOM 786 C C . THR A 1 103 ? 14.903 1.583 -10.764 1.00 98.50 103 THR A C 1
ATOM 788 O O . THR A 1 103 ? 14.372 0.727 -11.475 1.00 98.50 103 THR A O 1
ATOM 791 N N . HIS A 1 104 ? 16.214 1.614 -10.538 1.00 98.00 104 HIS A N 1
ATOM 792 C CA . HIS A 1 104 ? 17.165 0.664 -11.110 1.00 98.00 104 HIS A CA 1
ATOM 793 C C . HIS A 1 104 ? 17.822 -0.177 -10.016 1.00 98.00 104 HIS A C 1
ATOM 795 O O . HIS A 1 104 ? 17.957 0.259 -8.872 1.00 98.00 104 HIS A O 1
ATOM 801 N N . PHE A 1 105 ? 18.206 -1.404 -10.352 1.00 96.06 105 PHE A N 1
ATOM 802 C CA . PHE A 1 105 ? 18.906 -2.322 -9.455 1.00 96.06 105 PHE A CA 1
ATOM 803 C C . PHE A 1 105 ? 19.866 -3.213 -10.246 1.00 96.06 105 PHE A C 1
ATOM 805 O O . PHE A 1 105 ? 19.750 -3.343 -11.463 1.00 96.06 105 PHE A O 1
ATOM 812 N N . ASP A 1 106 ? 20.810 -3.855 -9.559 1.00 95.31 106 ASP A N 1
ATOM 813 C CA . ASP A 1 106 ? 21.672 -4.857 -10.183 1.00 95.31 106 ASP A CA 1
ATOM 814 C C . ASP A 1 106 ? 20.882 -6.149 -10.452 1.00 95.31 106 ASP A C 1
ATOM 816 O O . ASP A 1 106 ? 20.624 -6.949 -9.548 1.00 95.31 106 ASP A O 1
ATOM 820 N N . GLY A 1 107 ? 20.500 -6.349 -11.716 1.00 94.31 107 GLY A N 1
ATOM 821 C CA . GLY A 1 107 ? 19.807 -7.548 -12.192 1.00 94.31 107 GLY A CA 1
ATOM 822 C C . GLY A 1 107 ? 20.660 -8.827 -12.184 1.00 94.31 107 GLY A C 1
ATOM 823 O O . GLY A 1 107 ? 20.161 -9.898 -12.540 1.00 94.31 107 GLY A O 1
ATOM 824 N N . GLY A 1 108 ? 21.950 -8.739 -11.848 1.00 95.75 108 GLY A N 1
ATOM 825 C CA . GLY A 1 108 ? 22.846 -9.872 -11.614 1.00 95.75 108 GLY A CA 1
ATOM 826 C C . GLY A 1 108 ? 22.691 -10.489 -10.222 1.00 95.75 108 GLY A C 1
ATOM 827 O O . GLY A 1 108 ? 22.975 -11.672 -10.044 1.00 95.75 108 GLY A O 1
ATOM 828 N N . VAL A 1 109 ? 22.175 -9.734 -9.245 1.00 95.75 109 VAL A N 1
ATOM 829 C CA . VAL A 1 109 ? 21.931 -10.237 -7.887 1.00 95.75 109 VAL A CA 1
ATOM 830 C C . VAL A 1 109 ? 20.597 -10.982 -7.860 1.00 95.75 109 VAL A C 1
ATOM 832 O O . VAL A 1 109 ? 19.536 -10.368 -7.721 1.00 95.75 109 VAL A O 1
ATOM 835 N N . ALA A 1 110 ? 20.653 -12.309 -8.001 1.00 96.25 110 ALA A N 1
ATOM 836 C CA . ALA A 1 110 ? 19.480 -13.173 -8.171 1.00 96.25 110 ALA A CA 1
ATOM 837 C C . ALA A 1 110 ? 18.426 -12.997 -7.063 1.00 96.25 110 ALA A C 1
ATOM 839 O O . ALA A 1 110 ? 17.282 -12.670 -7.372 1.00 96.25 110 ALA A O 1
ATOM 840 N N . GLY A 1 111 ? 18.823 -13.108 -5.787 1.00 96.62 111 GLY A N 1
ATOM 841 C CA . GLY A 1 111 ? 17.896 -12.992 -4.653 1.00 96.62 111 GLY A CA 1
ATOM 842 C C . GLY A 1 111 ? 17.188 -11.641 -4.592 1.00 96.62 111 GLY A C 1
ATOM 843 O O . GLY A 1 111 ? 15.964 -11.572 -4.526 1.00 96.62 111 GLY A O 1
ATOM 844 N N . ARG A 1 112 ? 17.944 -10.545 -4.739 1.00 96.56 112 ARG A N 1
ATOM 845 C CA . ARG A 1 112 ? 17.376 -9.189 -4.785 1.00 96.56 112 ARG A CA 1
ATOM 846 C C . ARG A 1 112 ? 16.418 -9.023 -5.963 1.00 96.56 112 ARG A C 1
ATOM 848 O O . ARG A 1 112 ? 15.325 -8.489 -5.798 1.00 96.56 112 ARG A O 1
ATOM 855 N N . SER A 1 113 ? 16.831 -9.477 -7.145 1.00 97.56 113 SER A N 1
ATOM 856 C CA . SER A 1 113 ? 16.025 -9.385 -8.364 1.00 97.56 113 SER A CA 1
ATOM 857 C C . SER A 1 113 ? 14.708 -10.140 -8.212 1.00 97.56 113 SER A C 1
ATOM 859 O O . SER A 1 113 ? 13.673 -9.609 -8.615 1.00 97.56 113 SER A O 1
ATOM 861 N N . LYS A 1 114 ? 14.736 -11.325 -7.585 1.00 98.19 114 LYS A N 1
ATOM 862 C CA . LYS A 1 114 ? 13.543 -12.127 -7.312 1.00 98.19 114 LYS A CA 1
ATOM 863 C C . LYS A 1 114 ? 12.614 -11.463 -6.298 1.00 98.19 114 LYS A C 1
ATOM 865 O O . LYS A 1 114 ? 11.414 -11.398 -6.532 1.00 98.19 114 LYS A O 1
ATOM 870 N N . ASN A 1 115 ? 13.155 -10.906 -5.217 1.00 98.12 115 ASN A N 1
ATOM 871 C CA . ASN A 1 115 ? 12.359 -10.211 -4.198 1.00 98.12 115 ASN A CA 1
ATOM 872 C C . ASN A 1 115 ? 11.635 -8.978 -4.767 1.00 98.12 115 ASN A C 1
ATOM 874 O O . ASN A 1 115 ? 10.467 -8.729 -4.451 1.00 98.12 115 ASN A O 1
ATOM 878 N N . ILE A 1 116 ? 12.310 -8.217 -5.637 1.00 98.38 116 ILE A N 1
ATOM 879 C CA . ILE A 1 116 ? 11.710 -7.070 -6.333 1.00 98.38 116 ILE A CA 1
ATOM 880 C C . ILE A 1 116 ? 10.631 -7.547 -7.311 1.00 98.38 116 ILE A C 1
ATOM 882 O O . ILE A 1 116 ? 9.554 -6.964 -7.339 1.00 98.38 116 ILE A O 1
ATOM 886 N N . GLU A 1 117 ? 10.876 -8.623 -8.066 1.00 98.56 117 GLU A N 1
ATOM 887 C CA . GLU A 1 117 ? 9.873 -9.215 -8.963 1.00 98.56 117 GLU A CA 1
ATOM 888 C C . GLU A 1 117 ? 8.606 -9.630 -8.198 1.00 98.56 117 GLU A C 1
ATOM 890 O O . GLU A 1 117 ? 7.501 -9.248 -8.577 1.00 98.56 117 GLU A O 1
ATOM 895 N N . LEU A 1 118 ? 8.760 -10.375 -7.097 1.00 98.50 118 LEU A N 1
ATOM 896 C CA . LEU A 1 118 ? 7.642 -10.869 -6.289 1.00 98.50 118 LEU A CA 1
ATOM 897 C C . LEU A 1 118 ? 6.821 -9.726 -5.685 1.00 98.50 118 LEU A C 1
ATOM 899 O O . LEU A 1 118 ? 5.603 -9.696 -5.840 1.00 98.50 118 LEU A O 1
ATOM 903 N N . SER A 1 119 ? 7.483 -8.751 -5.055 1.00 98.50 119 SER A N 1
ATOM 904 C CA . SER A 1 119 ? 6.791 -7.586 -4.484 1.00 98.50 119 SER A CA 1
ATOM 905 C C . SER A 1 119 ? 6.156 -6.684 -5.546 1.00 98.50 119 SER A C 1
ATOM 907 O O . SER A 1 119 ? 5.091 -6.125 -5.299 1.00 98.50 119 SER A O 1
ATOM 909 N N . ALA A 1 120 ? 6.751 -6.567 -6.738 1.00 98.62 120 ALA A N 1
ATOM 910 C CA . ALA A 1 120 ? 6.147 -5.838 -7.852 1.00 98.62 120 ALA A CA 1
ATOM 911 C C . ALA A 1 120 ? 4.874 -6.541 -8.340 1.00 98.62 120 ALA A C 1
ATOM 913 O O . ALA A 1 120 ? 3.822 -5.915 -8.443 1.00 98.62 120 ALA A O 1
ATOM 914 N N . ASN A 1 121 ? 4.938 -7.859 -8.541 1.00 98.12 121 ASN A N 1
ATOM 915 C CA . ASN A 1 121 ? 3.776 -8.664 -8.918 1.00 98.12 121 ASN A CA 1
ATOM 916 C C . ASN A 1 121 ? 2.657 -8.585 -7.870 1.00 98.12 121 ASN A C 1
ATOM 918 O O . ASN A 1 121 ? 1.478 -8.550 -8.226 1.00 98.12 121 ASN A O 1
ATOM 922 N N . ALA A 1 122 ? 3.007 -8.511 -6.586 1.00 98.00 122 ALA A N 1
ATOM 923 C CA . ALA A 1 122 ? 2.035 -8.402 -5.508 1.00 98.00 122 ALA A CA 1
ATOM 924 C C . ALA A 1 122 ? 1.246 -7.083 -5.535 1.00 98.00 122 ALA A C 1
ATOM 926 O O . ALA A 1 122 ? 0.055 -7.113 -5.253 1.00 98.00 122 ALA A O 1
ATOM 927 N N . ILE A 1 123 ? 1.844 -5.961 -5.952 1.00 98.56 123 ILE A N 1
ATOM 928 C CA . ILE A 1 123 ? 1.139 -4.669 -6.080 1.00 98.56 123 ILE A CA 1
ATOM 929 C C . ILE A 1 123 ? 0.596 -4.404 -7.496 1.00 98.56 123 ILE A C 1
ATOM 931 O O . ILE A 1 123 ? -0.021 -3.370 -7.744 1.00 98.56 123 ILE A O 1
ATOM 935 N N . ASN A 1 124 ? 0.840 -5.310 -8.446 1.00 98.69 124 ASN A N 1
ATOM 936 C CA . ASN A 1 124 ? 0.438 -5.133 -9.836 1.00 98.69 124 ASN A CA 1
ATOM 937 C C . ASN A 1 124 ? -1.083 -5.228 -10.023 1.00 98.69 124 ASN A C 1
ATOM 939 O O . ASN A 1 124 ? -1.730 -6.121 -9.476 1.00 98.69 124 ASN A O 1
ATOM 943 N N . ASN A 1 125 ? -1.637 -4.372 -10.875 1.00 98.38 125 ASN A N 1
ATOM 944 C CA . ASN A 1 125 ? -3.060 -4.297 -11.196 1.00 98.38 125 ASN A CA 1
ATOM 945 C C . ASN A 1 125 ? -3.977 -4.143 -9.966 1.00 98.38 125 ASN A C 1
ATOM 947 O O . ASN A 1 125 ? -5.069 -4.708 -9.946 1.00 98.38 125 ASN A O 1
ATOM 951 N N . VAL A 1 126 ? -3.547 -3.413 -8.936 1.00 98.62 126 VAL A N 1
ATOM 952 C CA . VAL A 1 126 ? -4.402 -3.093 -7.780 1.00 98.62 126 VAL A CA 1
ATOM 953 C C . VAL A 1 126 ? -5.242 -1.862 -8.096 1.00 98.62 126 VAL A C 1
ATOM 955 O O . VAL A 1 126 ? -4.699 -0.843 -8.529 1.00 98.62 126 VAL A O 1
ATOM 958 N N . ILE A 1 127 ? -6.555 -1.957 -7.892 1.00 98.56 127 ILE A N 1
ATOM 959 C CA . ILE A 1 127 ? -7.481 -0.834 -8.030 1.00 98.56 127 ILE A CA 1
ATOM 960 C C . ILE A 1 127 ? -7.487 -0.066 -6.710 1.00 98.56 127 ILE A C 1
ATOM 962 O O . ILE A 1 127 ? -7.698 -0.647 -5.653 1.00 98.56 127 ILE A O 1
ATOM 966 N N . VAL A 1 128 ? -7.251 1.240 -6.771 1.00 98.31 128 VAL A N 1
ATOM 967 C CA . VAL A 1 128 ? -7.366 2.145 -5.625 1.00 98.31 128 VAL A CA 1
ATOM 968 C C . VAL A 1 128 ? -8.457 3.155 -5.956 1.00 98.31 128 VAL A C 1
ATOM 970 O O . VAL A 1 128 ? -8.233 4.132 -6.677 1.00 98.31 128 VAL A O 1
ATOM 973 N N . GLY A 1 129 ? -9.663 2.880 -5.472 1.00 97.62 129 GLY A N 1
ATOM 974 C CA . GLY A 1 129 ? -10.846 3.720 -5.592 1.00 97.62 129 GLY A CA 1
ATOM 975 C C . GLY A 1 129 ? -10.710 5.065 -4.885 1.00 97.62 129 GLY A C 1
ATOM 976 O O . GLY A 1 129 ? -9.718 5.330 -4.208 1.00 97.62 129 GLY A O 1
ATOM 977 N N . VAL A 1 130 ? -11.684 5.960 -5.051 1.00 96.81 130 VAL A N 1
ATOM 978 C CA . VAL A 1 130 ? -11.638 7.272 -4.379 1.00 96.81 130 VAL A CA 1
ATOM 979 C C . VAL A 1 130 ? -11.890 7.085 -2.886 1.00 96.81 130 VAL A C 1
ATOM 981 O O . VAL A 1 130 ? -12.921 6.567 -2.483 1.00 96.81 130 VAL A O 1
ATOM 984 N N . GLY A 1 131 ? -10.966 7.542 -2.046 1.00 95.69 131 GLY A N 1
ATOM 985 C CA . GLY A 1 131 ? -11.047 7.370 -0.596 1.00 95.69 131 GLY A CA 1
ATOM 986 C C . GLY A 1 131 ? -10.532 6.023 -0.083 1.00 95.69 131 GLY A C 1
ATOM 987 O O . GLY A 1 131 ? -10.360 5.899 1.130 1.00 95.69 131 GLY A O 1
ATOM 988 N N . ASP A 1 132 ? -10.209 5.076 -0.968 1.00 96.94 132 ASP A N 1
ATOM 989 C CA . ASP A 1 132 ? -9.561 3.818 -0.595 1.00 96.94 132 ASP A CA 1
ATOM 990 C C . ASP A 1 132 ? -8.184 4.080 0.015 1.00 96.94 132 ASP A C 1
ATOM 992 O O . ASP A 1 132 ? -7.450 4.974 -0.425 1.00 96.94 132 ASP A O 1
ATOM 996 N N . ILE A 1 133 ? -7.817 3.259 1.000 1.00 96.50 133 ILE A N 1
ATOM 997 C CA . ILE A 1 133 ? -6.478 3.236 1.589 1.00 96.50 133 ILE A CA 1
ATOM 998 C C . ILE A 1 133 ? -5.724 2.042 1.017 1.00 96.50 133 ILE A C 1
ATOM 1000 O O . ILE A 1 133 ? -6.090 0.888 1.240 1.00 96.50 133 ILE A O 1
ATOM 1004 N N . PHE A 1 134 ? -4.637 2.321 0.308 1.00 98.06 134 PHE A N 1
ATOM 1005 C CA . PHE A 1 134 ? -3.669 1.306 -0.072 1.00 98.06 134 PHE A CA 1
ATOM 1006 C C . PHE A 1 134 ? -2.687 1.090 1.081 1.00 98.06 134 PHE A C 1
ATOM 1008 O O . PHE A 1 134 ? -2.120 2.056 1.586 1.00 98.06 134 PHE A O 1
ATOM 1015 N N . SER A 1 135 ? -2.440 -0.168 1.451 1.00 97.75 135 SER A N 1
ATOM 1016 C CA . SER A 1 135 ? -1.381 -0.574 2.384 1.00 97.75 135 SER A CA 1
ATOM 1017 C C . SER A 1 135 ? -0.406 -1.503 1.676 1.00 97.75 135 SER A C 1
ATOM 1019 O O . SER A 1 135 ? -0.803 -2.550 1.152 1.00 97.75 135 SER A O 1
ATOM 1021 N N . PHE A 1 136 ? 0.877 -1.136 1.665 1.00 98.31 136 PHE A N 1
ATOM 1022 C CA . PHE A 1 136 ? 1.908 -1.939 1.018 1.00 98.31 136 PHE A CA 1
ATOM 1023 C C . PHE A 1 136 ? 2.051 -3.301 1.700 1.00 98.31 136 PHE A C 1
ATOM 1025 O O . PHE A 1 136 ? 1.999 -4.324 1.024 1.00 98.31 136 PHE A O 1
ATOM 1032 N N . ASN A 1 137 ? 2.145 -3.338 3.030 1.00 96.62 137 ASN A N 1
ATOM 1033 C CA . ASN A 1 137 ? 2.278 -4.587 3.781 1.00 96.62 137 ASN A CA 1
ATOM 1034 C C . ASN A 1 137 ? 1.058 -5.502 3.628 1.00 96.62 137 ASN A C 1
ATOM 1036 O O . ASN A 1 137 ? 1.224 -6.714 3.526 1.00 96.62 137 ASN A O 1
ATOM 1040 N N . THR A 1 138 ? -0.158 -4.947 3.585 1.00 95.25 138 THR A N 1
ATOM 1041 C CA . THR A 1 138 ? -1.378 -5.751 3.386 1.00 95.25 138 THR A CA 1
ATOM 1042 C C . THR A 1 138 ? -1.457 -6.313 1.968 1.00 95.25 138 THR A C 1
ATOM 1044 O O . THR A 1 138 ? -1.920 -7.431 1.769 1.00 95.25 138 THR A O 1
ATOM 1047 N N . THR A 1 139 ? -0.966 -5.559 0.982 1.00 96.75 139 THR A N 1
ATOM 1048 C CA . THR A 1 139 ? -0.977 -5.966 -0.430 1.00 96.75 139 THR A CA 1
ATOM 1049 C C . THR A 1 139 ? 0.136 -6.966 -0.758 1.00 96.75 139 THR A C 1
ATOM 1051 O O . THR A 1 139 ? -0.074 -7.879 -1.555 1.00 96.75 139 THR A O 1
ATOM 1054 N N . VAL A 1 140 ? 1.322 -6.799 -0.164 1.00 97.06 140 VAL A N 1
ATOM 1055 C CA . VAL A 1 140 ? 2.499 -7.645 -0.422 1.00 97.06 140 VAL A CA 1
ATOM 1056 C C . VAL A 1 140 ? 2.528 -8.890 0.459 1.00 97.06 140 VAL A C 1
ATOM 1058 O O . VAL A 1 140 ? 2.894 -9.958 -0.025 1.00 97.06 140 VAL A O 1
ATOM 1061 N N . GLY A 1 141 ? 2.107 -8.780 1.718 1.00 94.31 141 GLY A N 1
ATOM 1062 C CA . GLY A 1 141 ? 2.127 -9.887 2.668 1.00 94.31 141 GLY A CA 1
ATOM 1063 C C . GLY A 1 141 ? 3.515 -10.186 3.264 1.00 94.31 141 GLY A C 1
ATOM 1064 O O . GLY A 1 141 ? 4.445 -9.378 3.139 1.00 94.31 141 GLY A O 1
ATOM 1065 N N . PRO A 1 142 ? 3.651 -11.333 3.957 1.00 94.06 142 PRO A N 1
ATOM 1066 C CA . PRO A 1 142 ? 4.891 -11.743 4.610 1.00 94.06 142 PRO A CA 1
ATOM 1067 C C . PRO A 1 142 ? 6.061 -11.890 3.634 1.00 94.06 142 PRO A C 1
ATOM 1069 O O . PRO A 1 142 ? 5.945 -12.492 2.569 1.00 94.06 142 PRO A O 1
ATOM 1072 N N . SER A 1 143 ? 7.219 -11.361 4.025 1.00 90.25 143 SER A N 1
ATOM 1073 C CA . SER A 1 143 ? 8.463 -11.423 3.248 1.00 90.25 143 SER A CA 1
ATOM 1074 C C . SER A 1 143 ? 9.350 -12.589 3.700 1.00 90.25 143 SER A C 1
ATOM 1076 O O . SER A 1 143 ? 10.447 -12.371 4.207 1.00 90.25 143 SER A O 1
ATOM 1078 N N . ASP A 1 144 ? 8.861 -13.822 3.569 1.00 93.12 144 ASP A N 1
ATOM 1079 C CA . ASP A 1 144 ? 9.537 -15.039 4.044 1.00 93.12 144 ASP A CA 1
ATOM 1080 C C . ASP A 1 144 ? 9.802 -16.066 2.921 1.00 93.12 144 ASP A C 1
ATOM 1082 O O . ASP A 1 144 ? 9.357 -15.920 1.778 1.00 93.12 144 ASP A O 1
ATOM 1086 N N . GLU A 1 145 ? 10.554 -17.120 3.247 1.00 94.25 145 GLU A N 1
ATOM 1087 C CA . GLU A 1 145 ? 10.895 -18.184 2.294 1.00 94.25 145 GLU A CA 1
ATOM 1088 C C . GLU A 1 145 ? 9.665 -18.963 1.801 1.00 94.25 145 GLU A C 1
ATOM 1090 O O . GLU A 1 145 ? 9.643 -19.400 0.650 1.00 94.25 145 GLU A O 1
ATOM 1095 N N . ALA A 1 146 ? 8.620 -19.104 2.628 1.00 95.56 146 ALA A N 1
ATOM 1096 C CA . ALA A 1 146 ? 7.397 -19.822 2.262 1.00 95.56 146 ALA A CA 1
ATOM 1097 C C . ALA A 1 146 ? 6.624 -19.104 1.143 1.00 95.56 146 ALA A C 1
ATOM 1099 O O . ALA A 1 146 ? 5.986 -19.753 0.314 1.00 95.56 146 ALA A O 1
ATOM 1100 N N . HIS A 1 147 ? 6.747 -17.778 1.068 1.00 94.94 147 HIS A N 1
ATOM 1101 C CA . HIS A 1 147 ? 6.216 -16.953 -0.019 1.00 94.94 147 HIS A CA 1
ATOM 1102 C C . HIS A 1 147 ? 7.216 -16.771 -1.182 1.00 94.94 147 HIS A C 1
ATOM 1104 O O . HIS A 1 147 ? 6.962 -16.017 -2.123 1.00 94.94 147 HIS A O 1
ATOM 1110 N N . GLY A 1 148 ? 8.347 -17.486 -1.154 1.00 96.06 148 GLY A N 1
ATOM 1111 C CA . GLY A 1 148 ? 9.336 -17.530 -2.231 1.00 96.06 148 GLY A CA 1
ATOM 1112 C C . GLY A 1 148 ? 10.363 -16.397 -2.214 1.00 96.06 148 GLY A C 1
ATOM 1113 O O . GLY A 1 148 ? 11.147 -16.282 -3.165 1.00 96.06 148 GLY A O 1
ATOM 1114 N N . TYR A 1 149 ? 10.382 -15.568 -1.164 1.00 97.31 149 TYR A N 1
ATOM 1115 C CA . TYR A 1 149 ? 11.422 -14.559 -0.991 1.00 97.31 149 TYR A CA 1
ATOM 1116 C C . TYR A 1 149 ? 12.770 -15.216 -0.696 1.00 97.31 149 TYR A C 1
ATOM 1118 O O . TYR A 1 149 ? 12.866 -16.265 -0.066 1.00 97.31 149 TYR A O 1
ATOM 1126 N N . GLN A 1 150 ? 13.833 -14.585 -1.182 1.00 97.38 150 GLN A N 1
ATOM 1127 C CA . GLN A 1 150 ? 15.188 -15.119 -1.169 1.00 97.38 150 GLN A CA 1
ATOM 1128 C C . GLN A 1 150 ? 16.124 -14.266 -0.304 1.00 97.38 150 GLN A C 1
ATOM 1130 O O . GLN A 1 150 ? 15.884 -13.060 -0.139 1.00 97.38 150 GLN A O 1
ATOM 1135 N N . PRO A 1 151 ? 17.238 -14.846 0.185 1.00 96.62 151 PRO A N 1
ATOM 1136 C CA . PRO A 1 151 ? 18.297 -14.090 0.833 1.00 96.62 151 PRO A CA 1
ATOM 1137 C C . PRO A 1 151 ? 18.863 -12.998 -0.081 1.00 96.62 151 PRO A C 1
ATOM 1139 O O . PRO A 1 151 ? 19.307 -13.251 -1.204 1.00 96.62 151 PRO A O 1
ATOM 1142 N N . ALA A 1 152 ? 18.891 -11.768 0.416 1.00 95.06 152 ALA A N 1
ATOM 1143 C CA . ALA A 1 152 ? 19.513 -10.626 -0.234 1.00 95.06 152 ALA A CA 1
ATOM 1144 C C . ALA A 1 152 ? 19.976 -9.607 0.813 1.00 95.06 152 ALA A C 1
ATOM 1146 O O . ALA A 1 152 ? 19.570 -9.639 1.971 1.00 95.06 152 ALA A O 1
ATOM 1147 N N . LYS A 1 153 ? 20.840 -8.678 0.398 1.00 91.19 153 LYS A N 1
ATOM 1148 C CA . LYS A 1 153 ? 21.278 -7.580 1.262 1.00 91.19 153 LYS A CA 1
ATOM 1149 C C . LYS A 1 153 ? 20.106 -6.649 1.583 1.00 91.19 153 LYS A C 1
ATOM 1151 O O . LYS A 1 153 ? 19.470 -6.112 0.669 1.00 91.19 153 LYS A O 1
ATOM 1156 N N . GLU A 1 154 ? 19.884 -6.418 2.867 1.00 86.00 154 GLU A N 1
ATOM 1157 C CA . GLU A 1 154 ? 18.906 -5.490 3.432 1.00 86.00 154 GLU A CA 1
ATOM 1158 C C . GLU A 1 154 ? 19.558 -4.563 4.463 1.00 86.00 154 GLU A C 1
ATOM 1160 O O . GLU A 1 154 ? 20.713 -4.758 4.844 1.00 86.00 154 GLU A O 1
ATOM 1165 N N . ILE A 1 155 ? 18.841 -3.515 4.875 1.00 80.44 155 ILE A N 1
ATOM 1166 C CA . ILE A 1 155 ? 19.335 -2.550 5.860 1.00 80.44 155 ILE A CA 1
ATOM 1167 C C . ILE A 1 155 ? 18.632 -2.803 7.189 1.00 80.44 155 ILE A C 1
ATOM 1169 O O . ILE A 1 155 ? 17.446 -2.515 7.324 1.00 80.44 155 ILE A O 1
ATOM 1173 N N . VAL A 1 156 ? 19.389 -3.252 8.186 1.00 77.25 156 VAL A N 1
ATOM 1174 C CA . VAL A 1 156 ? 18.925 -3.441 9.566 1.00 77.25 156 VAL A CA 1
ATOM 1175 C C . VAL A 1 156 ? 19.830 -2.630 10.479 1.00 77.25 156 VAL A C 1
ATOM 1177 O O . VAL A 1 156 ? 21.049 -2.695 10.357 1.00 77.25 156 VAL A O 1
ATOM 1180 N N . ASN A 1 157 ? 19.258 -1.816 11.372 1.00 77.69 157 ASN A N 1
ATOM 1181 C CA . ASN A 1 157 ? 20.019 -1.004 12.335 1.00 77.69 157 ASN A CA 1
ATOM 1182 C C . ASN A 1 157 ? 21.181 -0.205 11.709 1.00 77.69 157 ASN A C 1
ATOM 1184 O O . ASN A 1 157 ? 22.275 -0.137 12.264 1.00 77.69 157 ASN A O 1
ATOM 1188 N N . LYS A 1 158 ? 20.942 0.416 10.544 1.00 78.31 158 LYS A N 1
ATOM 1189 C CA . LYS A 1 158 ? 21.949 1.178 9.775 1.00 78.31 158 LYS A CA 1
ATOM 1190 C C . LYS A 1 158 ? 23.124 0.333 9.248 1.00 78.31 158 LYS A C 1
ATOM 1192 O O . LYS A 1 158 ? 24.175 0.883 8.930 1.00 78.31 158 LYS A O 1
ATOM 1197 N N . GLN A 1 159 ? 22.964 -0.979 9.124 1.00 81.44 159 GLN A N 1
ATOM 1198 C CA . GLN A 1 159 ? 23.973 -1.871 8.561 1.00 81.44 159 GLN A CA 1
ATOM 1199 C C . GLN A 1 159 ? 23.392 -2.702 7.425 1.00 81.44 159 GLN A C 1
ATOM 1201 O O . GLN A 1 159 ? 22.219 -3.064 7.440 1.00 81.44 159 GLN A O 1
ATOM 1206 N N . LEU A 1 160 ? 24.233 -2.991 6.432 1.00 84.75 160 LEU A N 1
ATOM 1207 C CA . LEU A 1 160 ? 23.877 -3.863 5.326 1.00 84.75 160 LEU A CA 1
ATOM 1208 C C . LEU A 1 160 ? 24.132 -5.315 5.742 1.00 84.75 160 LEU A C 1
ATOM 1210 O O . LEU A 1 160 ? 25.286 -5.729 5.853 1.00 84.75 160 LEU A O 1
ATOM 1214 N N . VAL A 1 161 ? 23.066 -6.074 5.964 1.00 88.94 161 VAL A N 1
ATOM 1215 C CA . VAL A 1 161 ? 23.127 -7.474 6.404 1.00 88.94 161 VAL A CA 1
ATOM 1216 C C . VAL A 1 161 ? 22.406 -8.370 5.405 1.00 88.94 161 VAL A C 1
ATOM 1218 O O . VAL A 1 161 ? 21.631 -7.893 4.578 1.00 88.94 161 VAL A O 1
ATOM 1221 N N . MET A 1 162 ? 22.698 -9.667 5.433 1.00 92.62 162 MET A N 1
ATOM 1222 C CA . MET A 1 162 ? 21.920 -10.641 4.671 1.00 92.62 162 MET A CA 1
ATOM 1223 C C . MET A 1 162 ? 20.634 -10.962 5.429 1.00 92.62 162 MET A C 1
ATOM 1225 O O . MET A 1 162 ? 20.699 -11.313 6.603 1.00 92.62 162 MET A O 1
ATOM 1229 N N . GLY A 1 163 ? 19.502 -10.881 4.737 1.00 91.38 163 GLY A N 1
ATOM 1230 C CA . GLY A 1 163 ? 18.185 -11.249 5.250 1.00 91.38 163 GLY A CA 1
ATOM 1231 C C . GLY A 1 163 ? 17.257 -11.691 4.120 1.00 91.38 163 GLY A C 1
ATOM 1232 O O . GLY A 1 163 ? 17.607 -11.591 2.939 1.00 91.38 163 GLY A O 1
ATOM 1233 N N . ILE A 1 164 ? 16.089 -12.226 4.465 1.00 93.25 164 ILE A N 1
ATOM 1234 C CA . ILE A 1 164 ? 15.078 -12.631 3.482 1.00 93.25 164 ILE A CA 1
ATOM 1235 C C . ILE A 1 164 ? 14.269 -11.403 3.062 1.00 93.25 164 ILE A C 1
ATOM 1237 O O . ILE A 1 164 ? 13.850 -10.615 3.898 1.00 93.25 164 ILE A O 1
ATOM 1241 N N . GLY A 1 165 ? 14.046 -11.229 1.757 1.00 92.38 165 GLY A N 1
ATOM 1242 C CA . GLY A 1 165 ? 13.236 -10.112 1.252 1.00 92.38 165 GLY A CA 1
ATOM 1243 C C . GLY A 1 165 ? 14.015 -8.820 0.977 1.00 92.38 165 GLY A C 1
ATOM 1244 O O . GLY A 1 165 ? 13.427 -7.806 0.591 1.00 92.38 165 GLY A O 1
ATOM 1245 N N . GLY A 1 166 ? 15.350 -8.836 1.066 1.00 93.38 166 GLY A N 1
ATOM 1246 C CA . GLY A 1 166 ? 16.171 -7.692 0.669 1.00 93.38 166 GLY A CA 1
ATOM 1247 C C . GLY A 1 166 ? 15.831 -7.206 -0.751 1.00 93.38 166 GLY A C 1
ATOM 1248 O O . GLY A 1 166 ? 15.911 -7.965 -1.719 1.00 93.38 166 GLY A O 1
ATOM 1249 N N . GLY A 1 167 ? 15.436 -5.934 -0.871 1.00 94.31 167 GLY A N 1
ATOM 1250 C CA . GLY A 1 167 ? 14.962 -5.314 -2.118 1.00 94.31 167 GLY A CA 1
ATOM 1251 C C . GLY A 1 167 ? 13.514 -4.812 -2.078 1.00 94.31 167 GLY A C 1
ATOM 1252 O O . GLY A 1 167 ? 13.183 -3.911 -2.839 1.00 94.31 167 GLY A O 1
ATOM 1253 N N . ILE A 1 168 ? 12.673 -5.291 -1.158 1.00 96.75 168 ILE A N 1
ATOM 1254 C CA . ILE A 1 168 ? 11.241 -4.928 -1.102 1.00 96.75 168 ILE A CA 1
ATOM 1255 C C . ILE A 1 168 ? 11.005 -3.428 -0.848 1.00 96.75 168 ILE A C 1
ATOM 1257 O O . ILE A 1 168 ? 10.143 -2.825 -1.490 1.00 96.75 168 ILE A O 1
ATOM 1261 N N . CYS A 1 169 ? 11.821 -2.776 -0.010 1.00 95.75 169 CYS A N 1
ATOM 1262 C CA . CYS A 1 169 ? 11.745 -1.320 0.188 1.00 95.75 169 CYS A CA 1
ATOM 1263 C C . CYS A 1 169 ? 11.968 -0.518 -1.105 1.00 95.75 169 CYS A C 1
ATOM 1265 O O . CYS A 1 169 ? 11.470 0.601 -1.226 1.00 95.75 169 CYS A O 1
ATOM 1267 N N . GLN A 1 170 ? 12.681 -1.074 -2.093 1.00 97.25 170 GLN A N 1
ATOM 1268 C CA . GLN A 1 170 ? 12.825 -0.431 -3.398 1.00 97.25 170 GLN A CA 1
ATOM 1269 C C . GLN A 1 170 ? 11.502 -0.441 -4.165 1.00 97.25 170 GLN A C 1
ATOM 1271 O O . GLN A 1 170 ? 11.155 0.570 -4.776 1.00 97.25 170 GLN A O 1
ATOM 1276 N N . THR A 1 171 ? 10.730 -1.525 -4.088 1.00 98.44 171 THR A N 1
ATOM 1277 C CA . THR A 1 171 ? 9.380 -1.587 -4.661 1.00 98.44 171 THR A CA 1
ATOM 1278 C C . THR A 1 171 ? 8.454 -0.568 -3.999 1.00 98.44 171 THR A C 1
ATOM 1280 O O . THR A 1 171 ? 7.832 0.225 -4.705 1.00 98.44 171 THR A O 1
ATOM 1283 N N . SER A 1 172 ? 8.451 -0.498 -2.661 1.00 98.44 172 SER A N 1
ATOM 1284 C CA . SER A 1 172 ? 7.672 0.507 -1.916 1.00 98.44 172 SER A CA 1
ATOM 1285 C C . SER A 1 172 ? 8.083 1.942 -2.269 1.00 98.44 172 SER A C 1
ATOM 1287 O O . SER A 1 172 ? 7.241 2.770 -2.604 1.00 98.44 172 SER A O 1
ATOM 1289 N N . SER A 1 173 ? 9.387 2.225 -2.337 1.00 98.38 173 SER A N 1
ATOM 1290 C CA . SER A 1 173 ? 9.894 3.545 -2.739 1.00 98.38 173 SER A CA 1
ATOM 1291 C C . SER A 1 173 ? 9.546 3.891 -4.193 1.00 98.38 173 SER A C 1
ATOM 1293 O O . SER A 1 173 ? 9.279 5.050 -4.506 1.00 98.38 173 SER A O 1
ATOM 1295 N N . THR A 1 174 ? 9.518 2.907 -5.098 1.00 98.75 174 THR A N 1
ATOM 1296 C CA . THR A 1 174 ? 9.105 3.130 -6.494 1.00 98.75 174 THR A CA 1
ATOM 1297 C C . THR A 1 174 ? 7.622 3.492 -6.564 1.00 98.75 174 THR A C 1
ATOM 1299 O O . THR A 1 174 ? 7.267 4.453 -7.244 1.00 98.75 174 THR A O 1
ATOM 1302 N N . LEU A 1 175 ? 6.774 2.778 -5.814 1.00 98.81 175 LEU A N 1
ATOM 1303 C CA . LEU A 1 175 ? 5.351 3.092 -5.691 1.00 98.81 175 LEU A CA 1
ATOM 1304 C C . LEU A 1 175 ? 5.141 4.487 -5.099 1.00 98.81 175 LEU A C 1
ATOM 1306 O O . LEU A 1 175 ? 4.440 5.288 -5.711 1.00 98.81 175 LEU A O 1
ATOM 1310 N N . PHE A 1 176 ? 5.795 4.796 -3.974 1.00 98.56 176 PHE A N 1
ATOM 1311 C CA . PHE A 1 176 ? 5.743 6.107 -3.324 1.00 98.56 176 PHE A CA 1
ATOM 1312 C C . PHE A 1 176 ? 6.002 7.237 -4.324 1.00 98.56 176 PHE A C 1
ATOM 1314 O O . PHE A 1 176 ? 5.185 8.137 -4.469 1.00 98.56 176 PHE A O 1
ATOM 1321 N N . ASN A 1 177 ? 7.093 7.166 -5.089 1.00 98.44 177 ASN A N 1
ATOM 1322 C 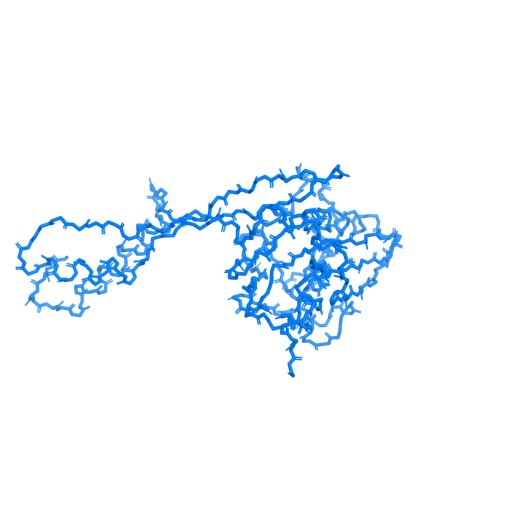CA . ASN A 1 177 ? 7.422 8.228 -6.040 1.00 98.44 177 ASN A CA 1
ATOM 1323 C C . ASN A 1 177 ? 6.453 8.331 -7.227 1.00 98.44 177 ASN A C 1
ATOM 1325 O O . ASN A 1 177 ? 6.352 9.402 -7.831 1.00 98.44 177 ASN A O 1
ATOM 1329 N N . ALA A 1 178 ? 5.770 7.244 -7.594 1.00 98.50 178 ALA A N 1
ATOM 1330 C CA . ALA A 1 178 ? 4.735 7.281 -8.620 1.00 98.50 178 ALA A CA 1
ATOM 1331 C C . ALA A 1 178 ? 3.456 7.952 -8.089 1.00 98.50 178 ALA A C 1
ATOM 1333 O O . ALA A 1 178 ? 2.896 8.813 -8.768 1.00 98.50 178 ALA A O 1
ATOM 1334 N N . VAL A 1 179 ? 3.022 7.613 -6.869 1.00 97.94 179 VAL A N 1
ATOM 1335 C CA . VAL A 1 179 ? 1.796 8.175 -6.266 1.00 97.94 179 VAL A CA 1
ATOM 1336 C C . VAL A 1 179 ? 1.979 9.603 -5.760 1.00 97.94 179 VAL A C 1
ATOM 1338 O O . VAL A 1 179 ? 1.041 10.386 -5.822 1.00 97.94 179 VAL A O 1
ATOM 1341 N N . ASP A 1 180 ? 3.192 9.981 -5.357 1.00 97.19 180 ASP A N 1
ATOM 1342 C CA . ASP A 1 180 ? 3.534 11.324 -4.869 1.00 97.19 180 ASP A CA 1
ATOM 1343 C C . ASP A 1 180 ? 3.357 12.428 -5.928 1.00 97.19 180 ASP A C 1
ATOM 1345 O O . ASP A 1 180 ? 3.305 13.609 -5.605 1.00 97.19 180 ASP A O 1
ATOM 1349 N N . GLN A 1 181 ? 3.218 12.060 -7.202 1.00 97.19 181 GLN A N 1
ATOM 1350 C CA . GLN A 1 181 ? 2.887 12.988 -8.290 1.00 97.19 181 GLN A CA 1
ATOM 1351 C C . GLN A 1 181 ? 1.384 13.318 -8.358 1.00 97.19 181 GLN A C 1
ATOM 1353 O O . GLN A 1 181 ? 0.962 14.174 -9.142 1.00 97.19 181 GLN A O 1
ATOM 1358 N N . LEU A 1 182 ? 0.556 12.616 -7.587 1.00 95.50 182 LEU A N 1
ATOM 1359 C CA . LEU A 1 182 ? -0.887 12.802 -7.499 1.00 95.50 182 LEU A CA 1
ATOM 1360 C C . LEU A 1 182 ? -1.244 13.490 -6.179 1.00 95.50 182 LEU A C 1
ATOM 1362 O O . LEU A 1 182 ? -0.481 13.465 -5.216 1.00 95.50 182 LEU A O 1
ATOM 1366 N N . GLY A 1 183 ? -2.427 14.094 -6.125 1.00 91.12 183 GLY A N 1
ATOM 1367 C CA . GLY A 1 183 ? -3.027 14.498 -4.860 1.00 91.12 183 GLY A CA 1
ATOM 1368 C C . GLY A 1 183 ? -3.448 13.251 -4.090 1.00 91.12 183 GLY A C 1
ATOM 1369 O O . GLY A 1 183 ? -4.541 12.749 -4.315 1.00 91.12 183 GLY A O 1
ATOM 1370 N N . VAL A 1 184 ? -2.572 12.728 -3.238 1.00 96.75 184 VAL A N 1
ATOM 1371 C CA . VAL A 1 184 ? -2.874 11.646 -2.292 1.00 96.75 184 VAL A CA 1
ATOM 1372 C C . VAL A 1 184 ? -2.596 12.121 -0.874 1.00 96.75 184 VAL A C 1
ATOM 1374 O O . VAL A 1 184 ? -1.779 13.014 -0.653 1.00 96.75 184 VAL A O 1
ATOM 1377 N N . GLU A 1 185 ? -3.279 11.520 0.091 1.00 97.75 185 GLU A N 1
ATOM 1378 C CA . GLU A 1 185 ? -3.021 11.749 1.509 1.00 97.75 185 GLU A CA 1
ATOM 1379 C C . GLU A 1 185 ? -2.182 10.591 2.051 1.00 97.75 185 GLU A C 1
ATOM 1381 O O . GLU A 1 185 ? -2.523 9.424 1.853 1.00 97.75 185 GLU A O 1
ATOM 1386 N N . TYR A 1 186 ? -1.067 10.896 2.712 1.00 97.44 186 TYR A N 1
ATOM 1387 C CA . TYR A 1 186 ? -0.237 9.874 3.345 1.00 97.44 186 TYR A CA 1
ATOM 1388 C C . TYR A 1 186 ? -0.828 9.490 4.694 1.00 97.44 186 TYR A C 1
ATOM 1390 O O . TYR A 1 186 ? -0.899 10.322 5.593 1.00 97.44 186 TYR A O 1
ATOM 1398 N N . VAL A 1 187 ? -1.225 8.224 4.816 1.00 96.56 187 VAL A N 1
ATOM 1399 C CA . VAL A 1 187 ? -1.716 7.640 6.071 1.00 96.56 187 VAL A CA 1
ATOM 1400 C C . VAL A 1 187 ? -0.528 7.182 6.915 1.00 96.56 187 VAL A C 1
ATOM 1402 O O . VAL A 1 187 ? -0.470 7.444 8.111 1.00 96.56 187 VAL A O 1
ATOM 1405 N N . GLU A 1 188 ? 0.465 6.561 6.276 1.00 97.50 188 GLU A N 1
ATOM 1406 C CA . GLU A 1 188 ? 1.714 6.159 6.913 1.00 97.50 188 GLU A CA 1
ATOM 1407 C C . GLU A 1 188 ? 2.863 6.253 5.907 1.00 97.50 188 GLU A C 1
ATOM 1409 O O . GLU A 1 188 ? 2.787 5.727 4.795 1.00 97.50 188 GLU A O 1
ATOM 1414 N N . TRP A 1 189 ? 3.947 6.924 6.289 1.00 96.75 189 TRP A N 1
ATOM 1415 C CA . TRP A 1 189 ? 5.143 7.022 5.463 1.00 96.75 189 TRP A CA 1
ATOM 1416 C C . TRP A 1 189 ? 6.383 7.220 6.332 1.00 96.75 189 TRP A C 1
ATOM 1418 O O . TRP A 1 189 ? 6.443 8.131 7.156 1.00 96.75 189 TRP A O 1
ATOM 1428 N N . HIS A 1 190 ? 7.393 6.376 6.117 1.00 94.88 190 HIS A N 1
ATOM 1429 C CA . HIS A 1 190 ? 8.651 6.403 6.863 1.00 94.88 190 HIS A CA 1
ATOM 1430 C C . HIS A 1 190 ? 9.853 6.415 5.931 1.00 94.88 190 HIS A C 1
ATOM 1432 O O . HIS A 1 190 ? 9.891 5.687 4.938 1.00 94.88 190 HIS A O 1
ATOM 1438 N N . HIS A 1 191 ? 10.886 7.156 6.317 1.00 91.31 191 HIS A N 1
ATOM 1439 C CA . HIS A 1 191 ? 12.168 7.184 5.615 1.00 91.31 191 HIS A CA 1
ATOM 1440 C C . HIS A 1 191 ? 13.177 6.236 6.280 1.00 91.31 191 HIS A C 1
ATOM 1442 O O . HIS A 1 191 ? 13.125 5.960 7.486 1.00 91.31 191 HIS A O 1
ATOM 1448 N N . HIS A 1 192 ? 14.141 5.768 5.499 1.00 86.69 192 HIS A N 1
ATOM 1449 C CA . HIS A 1 192 ? 15.320 5.070 5.967 1.00 86.69 192 HIS A CA 1
ATOM 1450 C C . HIS A 1 192 ? 16.200 6.065 6.720 1.00 86.69 192 HIS A C 1
ATOM 1452 O O . HIS A 1 192 ? 16.349 7.231 6.357 1.00 86.69 192 HIS A O 1
ATOM 1458 N N . SER A 1 193 ? 16.885 5.574 7.747 1.00 80.31 193 SER A N 1
ATOM 1459 C CA . SER A 1 193 ? 17.903 6.356 8.450 1.00 80.31 193 SER A CA 1
ATOM 1460 C C . SER A 1 193 ? 19.187 6.563 7.634 1.00 80.31 193 SER A C 1
ATOM 1462 O O . SER A 1 193 ? 20.067 7.304 8.066 1.00 80.31 193 SER A O 1
ATOM 1464 N N . LEU A 1 194 ? 19.334 5.865 6.504 1.00 79.25 194 LEU A N 1
ATOM 1465 C CA . LEU A 1 194 ? 20.501 5.899 5.625 1.00 79.25 194 LEU A CA 1
ATOM 1466 C C . LEU A 1 194 ? 20.091 6.239 4.195 1.00 79.25 194 LEU A C 1
ATOM 1468 O O . LEU A 1 194 ? 18.979 5.939 3.775 1.00 79.25 194 LEU A O 1
ATOM 1472 N N . ASN A 1 195 ? 21.028 6.795 3.427 1.00 83.25 195 ASN A N 1
ATOM 1473 C CA . ASN A 1 195 ? 20.858 6.915 1.985 1.00 83.25 195 ASN A CA 1
ATOM 1474 C C . ASN A 1 195 ? 20.960 5.528 1.330 1.00 83.25 195 ASN A C 1
ATOM 1476 O O . ASN A 1 195 ? 21.945 4.818 1.525 1.00 83.25 195 ASN A O 1
ATOM 1480 N N . ILE A 1 196 ? 19.946 5.161 0.551 1.00 83.88 196 ILE A N 1
ATOM 1481 C CA . ILE A 1 196 ? 19.779 3.824 -0.035 1.00 83.88 196 ILE A CA 1
ATOM 1482 C C . ILE A 1 196 ? 20.172 3.740 -1.518 1.00 83.88 196 ILE A C 1
ATOM 1484 O O . ILE A 1 196 ? 20.216 2.648 -2.078 1.00 83.88 196 ILE A O 1
ATOM 1488 N N . GLY A 1 197 ? 20.462 4.877 -2.160 1.00 86.88 197 GLY A N 1
ATOM 1489 C CA . GLY A 1 197 ? 21.086 4.950 -3.489 1.00 86.88 197 GLY A CA 1
ATOM 1490 C C . GLY A 1 197 ? 20.195 4.648 -4.702 1.00 86.88 197 GLY A C 1
ATOM 1491 O O . GLY A 1 197 ? 20.601 4.960 -5.816 1.00 86.88 197 GLY A O 1
ATOM 1492 N N . TYR A 1 198 ? 18.991 4.091 -4.525 1.00 90.62 198 TYR A N 1
ATOM 1493 C CA . TYR A 1 198 ? 18.052 3.807 -5.627 1.00 90.62 198 TYR A CA 1
ATOM 1494 C C . TYR A 1 198 ? 16.949 4.867 -5.815 1.00 90.62 198 TYR A C 1
ATOM 1496 O O . TYR A 1 198 ? 16.187 4.793 -6.777 1.00 90.62 198 TYR A O 1
ATOM 1504 N N . VAL A 1 199 ? 16.872 5.858 -4.920 1.00 94.81 199 VAL A N 1
ATOM 1505 C CA . VAL A 1 199 ? 16.018 7.057 -5.009 1.00 94.81 199 VAL A CA 1
ATOM 1506 C C . VAL A 1 199 ? 16.745 8.260 -4.388 1.00 94.81 199 VAL A C 1
ATOM 1508 O O . VAL A 1 199 ? 17.648 8.056 -3.570 1.00 94.81 199 VAL A O 1
ATOM 1511 N N . PRO A 1 200 ? 16.381 9.510 -4.743 1.00 93.56 200 PRO A N 1
ATOM 1512 C CA . PRO A 1 200 ? 16.916 10.698 -4.081 1.00 93.56 200 PRO A CA 1
ATOM 1513 C C . PRO A 1 200 ? 16.639 10.714 -2.569 1.00 93.56 200 PRO A C 1
ATOM 1515 O O . PRO A 1 200 ? 15.728 10.052 -2.070 1.00 93.56 200 PRO A O 1
ATOM 1518 N N . LYS A 1 201 ? 17.407 11.512 -1.820 1.00 90.25 201 LYS A N 1
ATOM 1519 C CA . LYS A 1 201 ? 17.216 11.665 -0.370 1.00 90.25 201 LYS A CA 1
ATOM 1520 C C . LYS A 1 201 ? 15.800 12.172 -0.057 1.00 90.25 201 LYS A C 1
ATOM 1522 O O . LYS A 1 201 ? 15.361 13.151 -0.654 1.00 90.25 201 LYS A O 1
ATOM 1527 N N . GLY A 1 202 ? 15.121 11.531 0.898 1.00 89.88 202 GLY A N 1
ATOM 1528 C CA . GLY A 1 202 ? 13.753 11.882 1.299 1.00 89.88 202 GLY A CA 1
ATOM 1529 C C . GLY A 1 202 ? 12.681 11.421 0.309 1.00 89.88 202 GLY A C 1
ATOM 1530 O O . GLY A 1 202 ? 11.534 11.844 0.408 1.00 89.88 202 GLY A O 1
ATOM 1531 N N . ARG A 1 203 ? 13.052 10.583 -0.666 1.00 94.69 203 ARG A N 1
ATOM 1532 C CA . ARG A 1 203 ? 12.143 10.010 -1.667 1.00 94.69 203 ARG A CA 1
ATOM 1533 C C . ARG A 1 203 ? 11.942 8.516 -1.478 1.00 94.69 203 ARG A C 1
ATOM 1535 O O . ARG A 1 203 ? 11.602 7.806 -2.416 1.00 94.69 203 ARG A O 1
ATOM 1542 N N . ASP A 1 204 ? 12.202 8.021 -0.288 1.00 94.56 204 ASP A N 1
ATOM 1543 C CA . ASP A 1 204 ? 12.142 6.613 0.036 1.00 94.56 204 ASP A CA 1
ATOM 1544 C C . ASP A 1 204 ? 10.980 6.295 0.973 1.00 94.56 204 ASP A C 1
ATOM 1546 O O . ASP A 1 204 ? 10.544 7.136 1.757 1.00 94.56 204 ASP A O 1
ATOM 1550 N N . ALA A 1 205 ? 10.483 5.067 0.872 1.00 96.19 205 ALA A N 1
ATOM 1551 C CA . ALA A 1 205 ? 9.429 4.528 1.716 1.00 96.19 205 A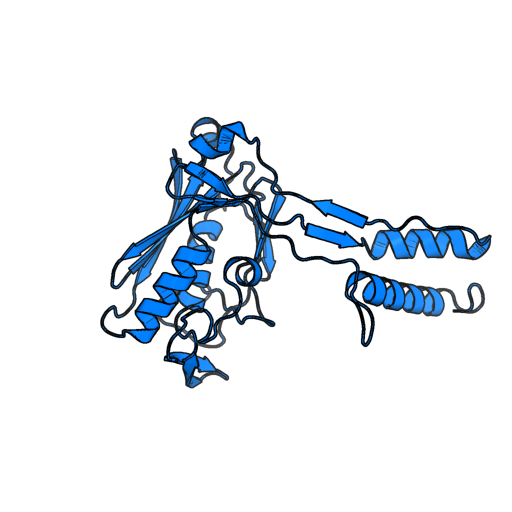LA A CA 1
ATOM 1552 C C . ALA A 1 205 ? 9.909 3.194 2.302 1.00 96.19 205 ALA A C 1
ATOM 1554 O O . ALA A 1 205 ? 10.053 2.193 1.596 1.00 96.19 205 ALA A O 1
ATOM 1555 N N . THR A 1 206 ? 10.236 3.210 3.593 1.00 93.75 206 THR A N 1
ATOM 1556 C CA . THR A 1 206 ? 10.669 2.024 4.342 1.00 93.75 206 THR A CA 1
ATOM 1557 C C . THR A 1 206 ? 9.461 1.202 4.746 1.00 93.75 206 THR A C 1
ATOM 1559 O O . THR A 1 206 ? 8.515 1.745 5.309 1.00 93.75 206 THR A O 1
ATOM 1562 N N . VAL A 1 207 ? 9.537 -0.110 4.537 1.00 94.94 207 VAL A N 1
ATOM 1563 C CA . VAL A 1 207 ? 8.509 -1.063 4.959 1.00 94.94 207 VAL A CA 1
ATOM 1564 C C . VAL A 1 207 ? 9.147 -2.256 5.659 1.00 94.94 207 VAL A C 1
ATOM 1566 O O . VAL A 1 207 ? 10.279 -2.635 5.365 1.00 94.94 207 VAL A O 1
ATOM 1569 N N . SER A 1 208 ? 8.411 -2.841 6.590 1.00 92.25 208 SER A N 1
ATOM 1570 C CA . SER A 1 208 ? 8.741 -4.090 7.269 1.00 92.25 208 SER A CA 1
ATOM 1571 C C . SER A 1 208 ? 7.431 -4.773 7.635 1.00 92.25 208 SER A C 1
ATOM 1573 O O . SER A 1 208 ? 6.623 -4.174 8.349 1.00 92.25 208 SER A O 1
ATOM 1575 N N . TYR A 1 209 ? 7.211 -6.002 7.173 1.00 90.31 209 TYR A N 1
ATOM 1576 C CA . TYR A 1 209 ? 5.976 -6.721 7.474 1.00 90.31 209 TYR A CA 1
ATOM 1577 C C . TYR A 1 209 ? 5.794 -6.885 8.994 1.00 90.31 209 TYR A C 1
ATOM 1579 O O . TYR A 1 209 ? 6.734 -7.247 9.697 1.00 90.31 209 TYR A O 1
ATOM 1587 N N . GLY A 1 210 ? 4.603 -6.564 9.509 1.00 87.06 210 GLY A N 1
ATOM 1588 C CA . GLY A 1 210 ? 4.323 -6.516 10.954 1.00 87.06 210 GLY A CA 1
ATOM 1589 C C . GLY A 1 210 ? 4.830 -5.260 11.684 1.00 87.06 210 GLY A C 1
ATOM 1590 O O . GLY A 1 210 ? 4.592 -5.124 12.878 1.00 87.06 210 GLY A O 1
ATOM 1591 N N . GLY A 1 211 ? 5.495 -4.337 10.983 1.00 91.88 211 GLY A N 1
ATOM 1592 C CA . GLY A 1 211 ? 5.992 -3.065 11.514 1.00 91.88 211 GLY A CA 1
ATOM 1593 C C . GLY A 1 211 ? 5.630 -1.894 10.599 1.00 91.88 211 GLY A C 1
ATOM 1594 O O . GLY A 1 211 ? 4.463 -1.720 10.260 1.00 91.88 211 GLY A O 1
ATOM 1595 N N . LYS A 1 212 ? 6.640 -1.111 10.188 1.00 94.50 212 LYS A N 1
ATOM 1596 C CA . LYS A 1 212 ? 6.480 0.058 9.306 1.00 94.50 212 LYS A CA 1
ATOM 1597 C C . LYS A 1 212 ? 5.786 -0.307 8.003 1.00 94.50 212 LYS A C 1
ATOM 1599 O O . LYS A 1 212 ? 6.164 -1.285 7.353 1.00 94.50 212 LYS A O 1
ATOM 1604 N N . ASP A 1 213 ? 4.856 0.528 7.582 1.00 97.12 213 ASP A N 1
ATOM 1605 C CA . ASP A 1 213 ? 4.142 0.390 6.323 1.00 97.12 213 ASP A CA 1
ATOM 1606 C C . ASP A 1 213 ? 4.257 1.664 5.477 1.00 97.12 213 ASP A C 1
ATOM 1608 O O . ASP A 1 213 ? 4.615 2.743 5.955 1.00 97.12 213 ASP A O 1
ATOM 1612 N N . PHE A 1 214 ? 3.958 1.525 4.190 1.00 98.31 214 PHE A N 1
ATOM 1613 C CA . PHE A 1 214 ? 3.651 2.655 3.335 1.00 98.31 214 PHE A CA 1
ATOM 1614 C C . PHE A 1 214 ? 2.168 2.600 2.992 1.00 98.31 214 PHE A C 1
ATOM 1616 O O . PHE A 1 214 ? 1.716 1.682 2.299 1.00 98.31 214 PHE A O 1
ATOM 1623 N N . GLN A 1 215 ? 1.428 3.588 3.490 1.00 98.12 215 GLN A N 1
ATOM 1624 C CA . GLN A 1 215 ? -0.008 3.699 3.307 1.00 98.12 215 GLN A CA 1
ATOM 1625 C C . GLN A 1 215 ? -0.388 5.063 2.750 1.00 98.12 215 GLN A C 1
ATOM 1627 O O . GLN A 1 215 ? 0.054 6.106 3.240 1.00 98.12 215 GLN A O 1
ATOM 1632 N N . PHE A 1 216 ? -1.262 5.063 1.750 1.00 98.25 216 PHE A N 1
ATOM 1633 C CA . PHE A 1 216 ? -1.828 6.291 1.209 1.00 98.25 216 PHE A CA 1
ATOM 1634 C C . PHE A 1 216 ? -3.315 6.120 0.931 1.00 98.25 216 PHE A C 1
ATOM 1636 O O . PHE A 1 216 ? -3.768 5.058 0.503 1.00 98.25 216 PHE A O 1
ATOM 1643 N N . LYS A 1 217 ? -4.063 7.196 1.155 1.00 97.81 217 LYS A N 1
ATOM 1644 C CA . LYS A 1 217 ? -5.464 7.321 0.781 1.00 97.81 217 LYS A CA 1
ATOM 1645 C C . LYS A 1 217 ? -5.558 8.016 -0.568 1.00 97.81 217 LYS A C 1
ATOM 1647 O O . LYS A 1 217 ? -4.969 9.084 -0.772 1.00 97.81 217 LYS A O 1
ATOM 1652 N N . ASN A 1 218 ? -6.308 7.437 -1.499 1.00 97.62 218 ASN A N 1
ATOM 1653 C CA . ASN A 1 218 ? -6.516 8.059 -2.799 1.00 97.62 218 ASN A CA 1
ATOM 1654 C C . ASN A 1 218 ? -7.494 9.239 -2.688 1.00 97.62 218 ASN A C 1
ATOM 1656 O O . ASN A 1 218 ? -8.712 9.083 -2.755 1.00 97.62 218 ASN A O 1
ATOM 1660 N N . THR A 1 219 ? -6.945 10.445 -2.564 1.00 97.44 219 THR A N 1
ATOM 1661 C CA . THR A 1 219 ? -7.687 11.715 -2.569 1.00 97.44 219 THR A CA 1
ATOM 1662 C C . THR A 1 219 ? -7.593 12.441 -3.918 1.00 97.44 219 THR A C 1
ATOM 1664 O O . THR A 1 219 ? -7.971 13.612 -4.036 1.00 97.44 219 THR A O 1
ATOM 1667 N N . SER A 1 220 ? -7.153 11.730 -4.968 1.00 95.81 220 SER A N 1
ATOM 1668 C CA . SER A 1 220 ? -6.839 12.322 -6.274 1.00 95.81 220 SER A CA 1
ATOM 1669 C C . SER A 1 220 ? -8.077 12.699 -7.082 1.00 95.81 220 SER A C 1
ATOM 1671 O O . SER A 1 220 ? -7.958 13.415 -8.068 1.00 95.81 220 SER A O 1
ATOM 1673 N N . GLY A 1 221 ? -9.270 12.281 -6.651 1.00 95.75 221 GLY A N 1
ATOM 1674 C CA . GLY A 1 221 ? -10.544 12.630 -7.283 1.00 95.75 221 GLY A CA 1
ATOM 1675 C C . GLY A 1 221 ? -11.034 11.636 -8.336 1.00 95.75 221 GLY A C 1
ATOM 1676 O O . GLY A 1 221 ? -12.125 11.831 -8.864 1.00 95.75 221 GLY A O 1
ATOM 1677 N N . ALA A 1 222 ? -10.280 10.570 -8.622 1.00 96.62 222 ALA A N 1
ATOM 1678 C CA . ALA A 1 222 ? -10.757 9.454 -9.433 1.00 96.62 222 ALA A CA 1
ATOM 1679 C C . ALA A 1 222 ? -10.103 8.116 -9.034 1.00 96.62 222 ALA A C 1
ATOM 1681 O O . ALA A 1 222 ? -9.017 8.124 -8.444 1.00 96.62 222 ALA A O 1
ATOM 1682 N N . PRO A 1 223 ? -10.732 6.970 -9.360 1.00 97.88 223 PRO A N 1
ATOM 1683 C CA . PRO A 1 223 ? -10.115 5.662 -9.190 1.00 97.88 223 PRO A CA 1
ATOM 1684 C C . PRO A 1 223 ? -8.855 5.529 -10.047 1.00 97.88 223 PRO A C 1
ATOM 1686 O O . PRO A 1 223 ? -8.799 6.004 -11.190 1.00 97.88 223 PRO A O 1
ATOM 1689 N N . VAL A 1 224 ? -7.843 4.859 -9.504 1.00 98.31 224 VAL A N 1
ATOM 1690 C CA . VAL A 1 224 ? -6.579 4.608 -10.199 1.00 98.31 224 VAL A CA 1
ATOM 1691 C C . VAL A 1 224 ? -6.199 3.134 -10.155 1.00 98.31 224 VAL A C 1
ATOM 1693 O O . VAL A 1 224 ? -6.530 2.418 -9.217 1.00 98.31 224 VAL A O 1
ATOM 1696 N N . LEU A 1 225 ? -5.468 2.685 -11.170 1.00 98.56 225 LEU A N 1
ATOM 1697 C CA . LEU A 1 225 ? -4.846 1.369 -11.229 1.00 98.56 225 LEU A CA 1
ATOM 1698 C C . LEU A 1 225 ? -3.347 1.510 -10.962 1.00 98.56 225 LEU A C 1
ATOM 1700 O O . LEU A 1 225 ? -2.646 2.213 -11.696 1.00 98.56 225 LEU A O 1
ATOM 1704 N N . VAL A 1 226 ? -2.851 0.807 -9.947 1.00 98.75 226 VAL A N 1
ATOM 1705 C CA . VAL A 1 226 ? -1.415 0.600 -9.738 1.00 98.75 226 VAL A CA 1
ATOM 1706 C C . VAL A 1 226 ? -0.968 -0.509 -10.678 1.00 98.75 226 VAL A C 1
ATOM 1708 O O . VAL A 1 226 ? -1.396 -1.653 -10.547 1.00 98.75 226 VAL A O 1
ATOM 1711 N N . LYS A 1 227 ? -0.100 -0.188 -11.634 1.00 98.62 227 LYS A N 1
ATOM 1712 C CA . LYS A 1 227 ? 0.459 -1.147 -12.588 1.00 98.62 227 LYS A CA 1
ATOM 1713 C C . LYS A 1 227 ? 1.973 -1.178 -12.470 1.00 98.62 227 LYS A C 1
ATOM 1715 O O . LYS A 1 227 ? 2.619 -0.139 -12.406 1.00 98.62 227 LYS A O 1
ATOM 1720 N N . THR A 1 228 ? 2.558 -2.368 -12.462 1.00 98.75 228 THR A N 1
ATOM 1721 C CA . THR A 1 228 ? 4.012 -2.533 -12.404 1.00 98.75 228 THR A CA 1
ATOM 1722 C C . THR A 1 228 ? 4.546 -3.102 -13.702 1.00 98.75 228 THR A C 1
ATOM 1724 O O . THR A 1 228 ? 3.978 -4.039 -14.261 1.00 98.75 228 THR A O 1
ATOM 1727 N N . VAL A 1 229 ? 5.689 -2.587 -14.139 1.00 98.44 229 VAL A N 1
ATOM 1728 C CA . VAL A 1 229 ? 6.478 -3.145 -15.234 1.00 98.44 229 VAL A CA 1
ATOM 1729 C C . VAL A 1 229 ? 7.836 -3.531 -14.667 1.00 98.44 229 VAL A C 1
ATOM 1731 O O . VAL A 1 229 ? 8.717 -2.692 -14.471 1.00 98.44 229 VAL A O 1
ATOM 1734 N N . TYR A 1 230 ? 7.995 -4.820 -14.380 1.00 98.25 230 TYR A N 1
ATOM 1735 C CA . TYR A 1 230 ? 9.273 -5.386 -13.977 1.00 98.25 230 TYR A CA 1
ATOM 1736 C C . TYR A 1 230 ? 10.098 -5.751 -15.212 1.00 98.25 230 TYR A C 1
ATOM 1738 O O . TYR A 1 230 ? 9.624 -6.434 -16.122 1.00 98.25 230 TYR A O 1
ATOM 1746 N N . LYS A 1 231 ? 11.357 -5.319 -15.232 1.00 97.38 231 LYS A N 1
ATOM 1747 C CA . LYS A 1 231 ? 12.379 -5.788 -16.168 1.00 97.38 231 LYS A CA 1
ATOM 1748 C C . LYS A 1 231 ? 13.634 -6.111 -15.375 1.00 97.38 231 LYS A C 1
ATOM 1750 O O . LYS A 1 231 ? 13.886 -5.544 -14.313 1.00 97.38 231 LYS A O 1
ATOM 1755 N N . ARG A 1 232 ? 14.472 -7.002 -15.898 1.00 93.00 232 ARG A N 1
ATOM 1756 C CA . ARG A 1 232 ? 15.755 -7.293 -15.256 1.00 93.00 232 ARG A CA 1
ATOM 1757 C C . ARG A 1 232 ? 16.578 -5.999 -15.144 1.00 93.00 232 ARG A C 1
ATOM 1759 O O . ARG A 1 232 ? 16.970 -5.433 -16.157 1.00 93.00 232 ARG A O 1
ATOM 1766 N N . GLY A 1 233 ? 16.815 -5.549 -13.912 1.00 96.94 233 GLY A N 1
ATOM 1767 C CA . GLY A 1 233 ? 17.564 -4.332 -13.590 1.00 96.94 233 GLY A CA 1
ATOM 1768 C C . GLY A 1 233 ? 16.741 -3.042 -13.460 1.00 96.94 233 GLY A C 1
ATOM 1769 O O . GLY A 1 233 ? 17.311 -1.996 -13.143 1.00 96.94 233 GLY A O 1
ATOM 1770 N N . SER A 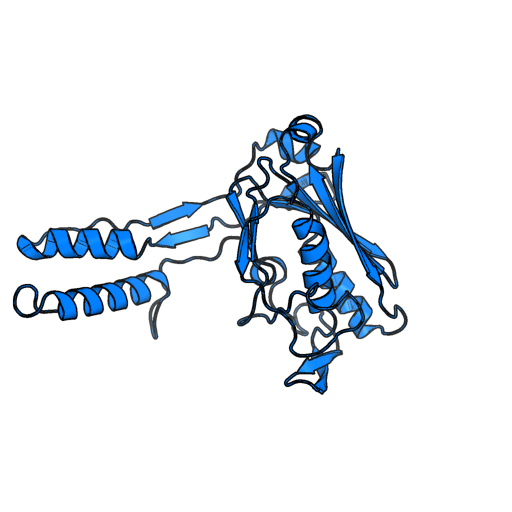1 234 ? 15.419 -3.077 -13.668 1.00 98.44 234 SER A N 1
ATOM 1771 C CA . SER A 1 234 ? 14.557 -1.912 -13.431 1.00 98.44 234 SER A CA 1
ATOM 1772 C C . SER A 1 234 ? 13.133 -2.282 -13.027 1.00 98.44 234 SER A C 1
ATOM 1774 O O . SER A 1 234 ? 12.540 -3.223 -13.551 1.00 98.44 234 SER A O 1
ATOM 1776 N N . LEU A 1 235 ? 12.546 -1.478 -12.149 1.00 98.81 235 LEU A N 1
ATOM 1777 C CA . LEU A 1 235 ? 11.130 -1.544 -11.811 1.00 98.81 235 LEU A CA 1
ATOM 1778 C C . LEU A 1 235 ? 10.485 -0.200 -12.129 1.00 98.81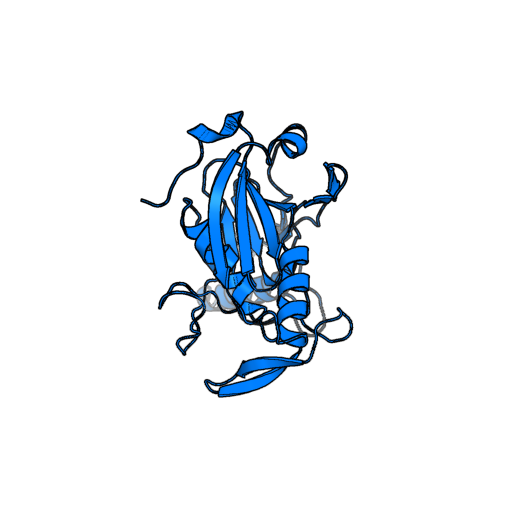 235 LEU A C 1
ATOM 1780 O O . LEU A 1 235 ? 10.931 0.824 -11.614 1.00 98.81 235 LEU A O 1
ATOM 1784 N N . THR A 1 236 ? 9.422 -0.219 -12.927 1.00 98.88 236 THR A N 1
ATOM 1785 C CA . THR A 1 236 ? 8.553 0.940 -13.147 1.00 98.88 236 THR A CA 1
ATOM 1786 C C . THR A 1 236 ? 7.211 0.698 -12.474 1.00 98.88 236 THR A C 1
ATOM 1788 O O . THR A 1 236 ? 6.597 -0.350 -12.677 1.00 98.88 236 THR A O 1
ATOM 1791 N N . VAL A 1 237 ? 6.741 1.672 -11.699 1.00 98.94 237 VAL A N 1
ATOM 1792 C CA . VAL A 1 237 ? 5.347 1.740 -11.254 1.00 98.94 237 VAL A CA 1
ATOM 1793 C C . VAL A 1 237 ? 4.652 2.823 -12.062 1.00 98.94 237 VAL A C 1
ATOM 1795 O O . VAL A 1 237 ? 5.121 3.958 -12.129 1.00 98.94 237 VAL A O 1
ATOM 1798 N N . GLU A 1 238 ? 3.543 2.455 -12.682 1.00 98.81 238 GLU A N 1
ATOM 1799 C CA . GLU A 1 238 ? 2.626 3.321 -13.402 1.00 98.81 238 GLU A CA 1
ATOM 1800 C C . GLU A 1 238 ? 1.344 3.467 -12.588 1.00 98.81 238 GLU A C 1
ATOM 1802 O O . GLU A 1 238 ? 0.774 2.478 -12.127 1.00 98.81 238 GLU A O 1
ATOM 1807 N N . ILE A 1 239 ? 0.861 4.697 -12.461 1.00 98.69 239 ILE A N 1
ATOM 1808 C CA . ILE A 1 239 ? -0.492 4.970 -11.996 1.00 98.69 239 ILE A CA 1
ATOM 1809 C C . ILE A 1 239 ? -1.323 5.323 -13.218 1.00 98.69 239 ILE A C 1
ATOM 1811 O O . ILE A 1 239 ? -0.963 6.228 -13.982 1.00 98.69 239 ILE A O 1
ATOM 1815 N N . ARG A 1 240 ? -2.408 4.579 -13.427 1.00 98.50 240 ARG A N 1
ATOM 1816 C CA . ARG A 1 240 ? -3.270 4.690 -14.607 1.00 98.50 240 ARG A CA 1
ATOM 1817 C C . ARG A 1 240 ? -4.718 4.952 -14.204 1.00 98.50 240 ARG A C 1
ATOM 1819 O O . ARG A 1 240 ? -5.089 4.704 -13.063 1.00 98.50 240 ARG A O 1
ATOM 1826 N N . THR A 1 241 ? -5.522 5.492 -15.111 1.00 98.12 241 THR A N 1
ATOM 1827 C CA . THR A 1 241 ? -6.966 5.678 -14.904 1.00 98.12 241 THR A CA 1
ATOM 1828 C C . THR A 1 241 ? -7.731 5.565 -16.227 1.00 98.12 241 THR A C 1
ATOM 1830 O O . THR A 1 241 ? -7.125 5.507 -17.302 1.00 98.12 241 THR A O 1
ATOM 1833 N N . ALA A 1 242 ? -9.062 5.546 -16.153 1.00 97.81 242 ALA A N 1
ATOM 1834 C CA . ALA A 1 242 ? -9.935 5.549 -17.322 1.00 97.81 242 ALA A CA 1
ATOM 1835 C C . ALA A 1 242 ? -9.902 6.901 -18.036 1.00 97.81 242 ALA A C 1
ATOM 1837 O O . ALA A 1 242 ? -9.788 7.952 -17.398 1.00 97.81 242 ALA A O 1
ATOM 1838 N N . SER A 1 243 ? -10.063 6.905 -19.362 1.00 97.44 243 SER A N 1
ATOM 1839 C CA . SER A 1 243 ? -10.008 8.143 -20.153 1.00 97.44 243 SER A CA 1
ATOM 1840 C C . SER A 1 243 ? -11.006 9.197 -19.672 1.00 97.44 243 SER A C 1
ATOM 1842 O O . SER A 1 243 ? -10.677 10.385 -19.649 1.00 97.44 243 SER A O 1
ATOM 1844 N N . LYS A 1 244 ? -12.183 8.761 -19.197 1.00 96.94 244 LYS A N 1
ATOM 1845 C CA . LYS A 1 244 ? -13.224 9.640 -18.643 1.00 96.94 244 LYS A CA 1
ATOM 1846 C C . LYS A 1 244 ? -12.787 10.410 -17.387 1.00 96.94 244 LYS A C 1
ATOM 1848 O O . LYS A 1 244 ? -13.326 11.476 -17.116 1.00 96.94 244 LYS A O 1
ATOM 1853 N N . TYR A 1 245 ? -11.788 9.914 -16.654 1.00 96.69 245 TYR A N 1
ATOM 1854 C CA . TYR A 1 245 ? -11.303 10.505 -15.403 1.00 96.69 245 TYR A CA 1
ATOM 1855 C C . TYR A 1 245 ? -10.063 11.388 -15.554 1.00 96.69 245 TYR A C 1
ATOM 1857 O O . TYR A 1 245 ? -9.648 12.030 -14.589 1.00 96.69 245 TYR A O 1
ATOM 1865 N N . LYS A 1 246 ? -9.476 11.481 -16.754 1.00 92.25 246 LYS A N 1
ATOM 1866 C CA . LYS A 1 246 ? -8.229 12.229 -16.992 1.00 92.25 246 LYS A CA 1
ATOM 1867 C C . LYS A 1 246 ? -8.268 13.672 -16.465 1.00 92.25 246 LYS A C 1
ATOM 1869 O O . LYS A 1 246 ? -7.265 14.143 -15.939 1.00 92.25 246 LYS A O 1
ATOM 1874 N N . GLY A 1 247 ? -9.399 14.365 -16.615 1.00 91.56 247 GLY A N 1
ATOM 1875 C CA . GLY A 1 247 ? -9.576 15.751 -16.159 1.00 91.56 247 GLY A CA 1
ATOM 1876 C C . GLY A 1 247 ? -9.858 15.907 -14.660 1.00 91.56 247 GLY A C 1
ATOM 1877 O O . GLY A 1 247 ? -9.735 17.011 -14.140 1.00 91.56 247 GLY A O 1
ATOM 1878 N N . SER A 1 248 ? -10.216 14.822 -13.970 1.00 93.00 248 SER A N 1
ATOM 1879 C CA . SER A 1 248 ? -10.591 14.830 -12.549 1.00 93.00 248 SER A CA 1
ATOM 1880 C C . SER A 1 248 ? -9.410 14.568 -11.614 1.00 93.00 248 SER A C 1
ATOM 1882 O O . SER A 1 248 ? -9.499 14.860 -10.423 1.00 93.00 248 SER A O 1
ATOM 1884 N N . ILE A 1 249 ? -8.307 14.025 -12.143 1.00 93.69 249 ILE A N 1
ATOM 1885 C CA . ILE A 1 249 ? -7.112 13.688 -11.365 1.00 93.69 249 ILE A CA 1
ATOM 1886 C C . ILE A 1 249 ? -6.409 14.963 -10.892 1.00 93.69 249 ILE A C 1
ATOM 1888 O O . ILE A 1 249 ? -5.792 15.695 -11.669 1.00 93.69 249 ILE A O 1
ATOM 1892 N N . LYS A 1 250 ? -6.432 15.178 -9.580 1.00 92.88 250 LYS A N 1
ATOM 1893 C CA . LYS A 1 250 ? -5.645 16.197 -8.891 1.00 92.88 250 LYS A CA 1
ATOM 1894 C C . LYS A 1 250 ? -4.176 15.792 -8.906 1.00 92.88 250 LYS A C 1
ATOM 1896 O O . LYS A 1 250 ? -3.813 14.682 -8.511 1.00 92.88 250 LYS A O 1
ATOM 1901 N N . LYS A 1 251 ? -3.323 16.709 -9.351 1.00 90.62 251 LYS A N 1
ATOM 1902 C CA . LYS A 1 251 ? -1.867 16.591 -9.259 1.00 90.62 251 LYS A CA 1
ATOM 1903 C C . LYS A 1 251 ? -1.375 17.206 -7.962 1.00 90.62 251 LYS A C 1
ATOM 1905 O O . LYS A 1 251 ? -2.015 18.112 -7.430 1.00 90.62 251 LYS A O 1
ATOM 1910 N N . ARG A 1 252 ? -0.242 16.713 -7.465 1.00 84.00 252 ARG A N 1
ATOM 1911 C CA . ARG A 1 252 ? 0.461 17.401 -6.387 1.00 84.00 252 ARG A CA 1
ATOM 1912 C C . ARG A 1 252 ? 0.995 18.726 -6.940 1.00 84.00 252 ARG A C 1
ATOM 1914 O O . ARG A 1 252 ? 1.633 18.717 -7.992 1.00 84.00 252 ARG A O 1
ATOM 1921 N N . VAL A 1 253 ? 0.636 19.826 -6.279 1.00 62.16 253 VAL A N 1
ATOM 1922 C CA . VAL A 1 253 ? 1.095 21.191 -6.593 1.00 62.16 253 VAL A CA 1
ATOM 1923 C C . VAL A 1 253 ? 2.466 21.418 -5.974 1.00 62.16 253 VAL A C 1
ATOM 1925 O O . VAL A 1 253 ? 2.660 20.943 -4.830 1.00 62.16 253 VAL A O 1
#

Sequence (253 aa):
MEYGTNNEQYQKEIEKWASELARGNDGQPGYDQRGSLDRIDAKGNIIKGKPRIILEEAELVASVMNASAEGGDVVLPVYTTESNYEAEDAAHLGEVLVASYTTHFDGGVAGRSKNIELSANAINNVIVGVGDIFSFNTTVGPSDEAHGYQPAKEIVNKQLVMGIGGGICQTSSTLFNAVDQLGVEYVEWHHHSLNIGYVPKGRDATVSYGGKDFQFKNTSGAPVLVKTVYKRGSLTVEIRTASKYKGSIKKRV

Organism: NCBI:txid1578198

Foldseek 3Di:
DDPPPDPVVVLVVLLVVLCCQFCNDDPDGHQFDDKAFWFADPVRDIDFIGWTKGFPSVVQSVQCSVCVVPHDDGDTRIDTHYAADDPVFSSQLAPFFDFKFKWFDQLVFPLLLVLLVLLQVLQAGGKHFAQRKDKSCVSNDDQDVVSPHDWDFAADPNDTDTDTSHNNQVNVLRVQRRCLQFPKAWPFFDDDPDDPPRDDPPSTGDDDRVDGITMITRNQQGMWTWHWDRDRGMIMTTIGGGPVCNVRGGTDD

Secondary structure (DSSP, 8-state):
--TTT-HHHHHHHHHHHHHHHHHEETTEE-S-B-----EE-TTS-EE--PPEEEE-HHHHHHHHHHHTTT-------EEEE---S-GGGTTTTTSEEEEEEEEE--TT-HHHHHHHHHHHHHHTTEEE-TTPEEEHHHHH---SGGGT--EEEEEETTEEEEEETTTHHHHHHHHHHHHTTB--EEEE----SS--SSS-TT------TTS---EEE--SSS-EEEEEEEETTEEEEEEEE-GGGTTT-PBP-

Radius of gyration: 21.1 Å; chains: 1; bounding box: 53×41×61 Å

InterPro domains:
  IPR007391 Vancomycin resistance VanW [PF04294] (112-239)
  IPR052913 Glycopeptide antibiotic resistance protein [PTHR35788] (37-245)

pLDDT: mean 93.78, std 5.88, range [61.0, 98.94]